Protein AF-A0A2K6BRA1-F1 (afdb_monomer_lite)

Organism: Macaca nemestrina (NCBI:txid9545)

Structure (mmCIF, N/CA/C/O backbone):
data_AF-A0A2K6BRA1-F1
#
_entry.id   AF-A0A2K6BRA1-F1
#
loop_
_atom_site.group_PDB
_atom_site.id
_atom_site.type_symbol
_atom_site.label_atom_id
_atom_site.label_alt_id
_atom_site.label_comp_id
_atom_site.label_asym_id
_atom_site.label_entity_id
_atom_site.label_seq_id
_atom_site.pdbx_PDB_ins_code
_atom_site.Cartn_x
_atom_site.Cartn_y
_atom_site.Cartn_z
_atom_site.occupancy
_atom_site.B_iso_or_equiv
_atom_site.auth_seq_id
_atom_site.auth_comp_id
_atom_site.auth_asym_id
_atom_site.auth_atom_id
_atom_site.pdbx_PDB_model_num
ATOM 1 N N . MET A 1 1 ? 7.475 62.897 47.376 1.00 40.69 1 MET A N 1
ATOM 2 C CA . MET A 1 1 ? 6.422 63.569 46.582 1.00 40.69 1 MET A CA 1
ATOM 3 C C . MET A 1 1 ? 5.149 62.763 46.855 1.00 40.69 1 MET A C 1
ATOM 5 O O . MET A 1 1 ? 5.118 61.631 46.408 1.00 40.69 1 MET A O 1
ATOM 9 N N . ARG A 1 2 ? 4.311 63.059 47.869 1.00 36.53 2 ARG A N 1
ATOM 10 C CA . ARG A 1 2 ? 3.342 64.179 48.034 1.00 36.53 2 ARG A CA 1
ATOM 11 C C . ARG A 1 2 ? 2.397 64.263 46.825 1.00 36.53 2 ARG A C 1
ATOM 13 O O . ARG A 1 2 ? 2.942 64.424 45.742 1.00 36.53 2 ARG A O 1
ATOM 20 N N . SER A 1 3 ? 1.061 64.252 46.879 1.00 34.50 3 SER A N 1
ATOM 21 C CA . SER A 1 3 ? -0.036 63.949 47.838 1.00 34.50 3 SER A CA 1
ATOM 22 C C . SER A 1 3 ? -1.360 64.122 47.047 1.00 34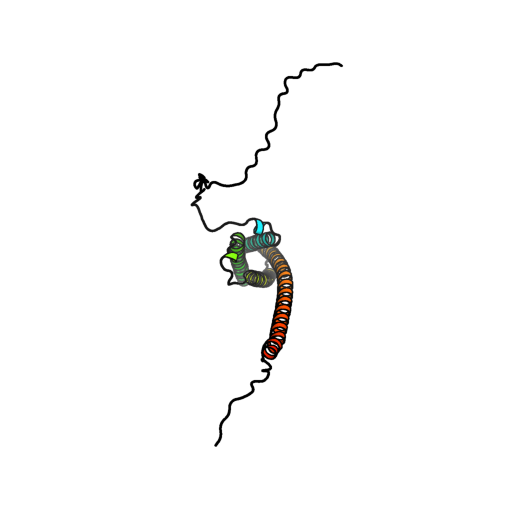.50 3 SER A C 1
ATOM 24 O O . SER A 1 3 ? -1.331 64.826 46.038 1.00 34.50 3 SER A O 1
ATOM 26 N N . GLY A 1 4 ? -2.482 63.582 47.555 1.00 37.53 4 GLY A N 1
ATOM 27 C CA . GLY A 1 4 ? -3.886 63.9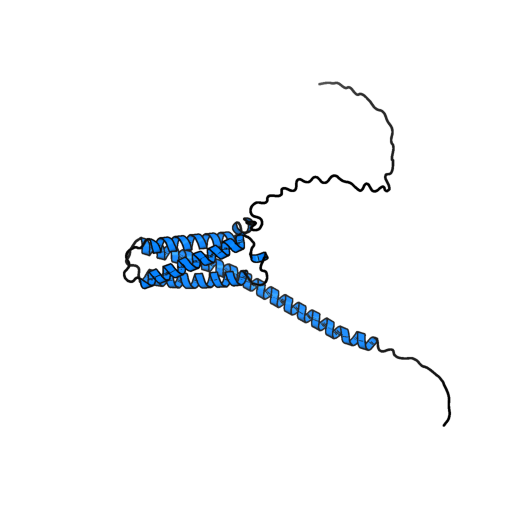34 47.219 1.00 37.53 4 GLY A CA 1
ATOM 28 C C . GLY A 1 4 ? -4.693 62.727 46.703 1.00 37.53 4 GLY A C 1
ATOM 29 O O . GLY A 1 4 ? -4.386 62.268 45.609 1.00 37.53 4 GLY A O 1
ATOM 30 N N . GLU A 1 5 ? -5.571 62.025 47.448 1.00 48.97 5 GLU A N 1
ATOM 31 C CA . GLU A 1 5 ? -6.815 62.429 48.178 1.00 48.97 5 GLU A CA 1
ATOM 32 C C . GLU A 1 5 ? -7.803 63.108 47.207 1.00 48.97 5 GLU A C 1
ATOM 34 O O . GLU A 1 5 ? -7.385 64.027 46.517 1.00 48.97 5 GLU A O 1
ATOM 39 N N . GLU A 1 6 ? -9.025 62.620 46.934 1.00 45.88 6 GLU A N 1
ATOM 40 C CA . GLU A 1 6 ? -10.254 62.433 47.755 1.00 45.88 6 GLU A CA 1
ATOM 41 C C . GLU A 1 6 ? -11.100 61.274 47.127 1.00 45.88 6 GLU A C 1
ATOM 43 O O . GLU A 1 6 ? -11.051 61.096 45.912 1.00 45.88 6 GLU A O 1
ATOM 48 N N . LEU A 1 7 ? -11.748 60.295 47.786 1.00 48.22 7 LEU A N 1
ATOM 49 C CA . LEU A 1 7 ? -12.795 60.233 48.828 1.00 48.22 7 LEU A CA 1
ATOM 50 C C . LEU A 1 7 ? -14.129 60.928 48.492 1.00 48.22 7 LEU A C 1
ATOM 52 O O . LEU A 1 7 ? -14.275 62.107 48.752 1.00 48.22 7 LEU A O 1
ATOM 56 N N . ASP A 1 8 ? -15.095 60.130 48.020 1.00 44.78 8 ASP A N 1
ATOM 57 C CA . ASP A 1 8 ? -16.554 60.220 48.236 1.00 44.78 8 ASP A CA 1
ATOM 58 C C . ASP A 1 8 ? -17.135 58.850 47.816 1.00 44.78 8 ASP A C 1
ATOM 60 O O . ASP A 1 8 ? -16.713 58.289 46.810 1.00 44.78 8 ASP A O 1
ATOM 64 N N . GLY A 1 9 ? -18.057 58.166 48.484 1.00 35.78 9 GLY A N 1
ATOM 65 C CA . GLY A 1 9 ? -18.798 58.387 49.712 1.00 35.78 9 GLY A CA 1
ATOM 66 C C . GLY A 1 9 ? -19.351 57.025 50.163 1.00 35.78 9 GLY A C 1
ATOM 67 O O . GLY A 1 9 ? -19.488 56.089 49.372 1.00 35.78 9 GLY A O 1
ATOM 68 N N . PHE A 1 10 ? -19.589 56.903 51.462 1.00 41.31 10 PHE A N 1
ATOM 69 C CA . PHE A 1 10 ? -19.942 55.682 52.173 1.00 41.31 10 PHE A CA 1
ATOM 70 C C . PHE A 1 10 ? -21.384 55.788 52.662 1.00 41.31 10 PHE A C 1
ATOM 72 O O . PHE A 1 10 ? -21.615 56.585 53.557 1.00 41.31 10 PHE A O 1
ATOM 79 N N . GLU A 1 11 ? -22.299 54.969 52.141 1.00 48.97 11 GLU A N 1
ATOM 80 C CA . GLU A 1 11 ? -23.530 54.475 52.791 1.00 48.97 11 GLU A CA 1
ATOM 81 C C . GLU A 1 11 ? -23.836 53.146 52.069 1.00 48.97 11 GLU A C 1
ATOM 83 O O . GLU A 1 11 ? -23.821 53.094 50.845 1.00 48.97 11 GLU A O 1
ATOM 88 N N . GLY A 1 12 ? -23.965 51.981 52.688 1.00 43.06 12 GLY A N 1
ATOM 89 C CA . GLY A 1 12 ? -24.672 51.678 53.916 1.00 43.06 12 GLY A CA 1
ATOM 90 C C . GLY A 1 12 ? -25.671 50.562 53.583 1.00 43.06 12 GLY A C 1
ATOM 91 O O . GLY A 1 12 ? -26.318 50.587 52.543 1.00 43.06 12 GLY A O 1
ATOM 92 N N . GLU A 1 13 ? -25.778 49.601 54.494 1.00 41.19 13 GLU A N 1
ATOM 93 C CA . GLU A 1 13 ? -26.884 48.650 54.651 1.00 41.19 13 GLU A CA 1
ATOM 94 C C . GLU A 1 13 ? -26.820 47.266 53.972 1.00 41.19 13 GLU A C 1
ATOM 96 O O . GLU A 1 13 ? -26.904 47.063 52.762 1.00 41.19 13 GLU A O 1
ATOM 101 N N . ALA A 1 14 ? -26.717 46.270 54.853 1.00 45.56 14 ALA A N 1
ATOM 102 C CA . ALA A 1 14 ? -26.852 44.853 54.589 1.00 45.56 14 ALA A CA 1
ATOM 103 C C . ALA A 1 14 ? -28.314 44.472 54.313 1.00 45.56 14 ALA A C 1
ATOM 105 O O . ALA A 1 14 ? -29.221 44.913 55.014 1.00 45.56 14 ALA A O 1
ATOM 106 N N . SER A 1 15 ? -28.537 43.532 53.395 1.00 41.94 15 SER A N 1
ATOM 107 C CA . SER A 1 15 ? -29.736 42.695 53.439 1.00 41.94 15 SER A CA 1
ATOM 108 C C . SER A 1 15 ? -29.429 41.304 52.900 1.00 41.94 15 SER A C 1
ATOM 110 O O . SER A 1 15 ? -29.446 41.041 51.698 1.00 41.94 15 SER A O 1
ATOM 112 N N . SER A 1 16 ? -29.127 40.396 53.825 1.00 48.50 16 SER A N 1
ATOM 113 C CA . SER A 1 16 ? -29.256 38.963 53.598 1.00 48.50 16 SER A CA 1
ATOM 114 C C . SER A 1 16 ? -30.717 38.668 53.277 1.00 48.50 16 SER A C 1
ATOM 116 O O . SER A 1 16 ? -31.562 38.710 54.167 1.00 48.50 16 SER A O 1
ATOM 118 N N . THR A 1 17 ? -31.025 38.340 52.026 1.00 48.66 17 THR A N 1
ATOM 119 C CA . THR A 1 17 ? -32.307 37.726 51.674 1.00 48.66 17 THR A CA 1
ATOM 120 C C . THR A 1 17 ? -32.066 36.453 50.878 1.00 48.66 17 THR A C 1
ATOM 122 O O . THR A 1 17 ? -31.557 36.427 49.762 1.00 48.66 17 THR A O 1
ATOM 125 N N . SER A 1 18 ? -32.404 35.364 51.557 1.00 45.72 18 SER A N 1
ATOM 126 C CA . SER A 1 18 ? -32.650 34.028 51.045 1.00 45.72 18 SER A CA 1
ATOM 127 C C . SER A 1 18 ? -33.371 34.026 49.696 1.00 45.72 18 SER A C 1
ATOM 129 O O . SER A 1 18 ? -34.430 34.638 49.571 1.00 45.72 18 SER A O 1
ATOM 131 N N . MET A 1 19 ? -32.902 33.214 48.752 1.00 42.69 19 MET A N 1
ATOM 132 C CA . MET A 1 19 ? -33.768 32.680 47.701 1.00 42.69 19 MET A CA 1
ATOM 133 C C . MET A 1 19 ? -33.768 31.156 47.781 1.00 42.69 19 MET A C 1
ATOM 135 O O . MET A 1 19 ? -32.942 30.471 47.184 1.00 42.69 19 MET A O 1
ATOM 139 N N . ILE A 1 20 ? -34.712 30.642 48.572 1.00 43.34 20 ILE A N 1
ATOM 140 C CA . ILE A 1 20 ? -35.236 29.285 48.441 1.00 43.34 20 ILE A CA 1
ATOM 141 C C . ILE A 1 20 ? -36.559 29.369 47.671 1.00 43.34 20 ILE A C 1
ATOM 143 O O . ILE A 1 20 ? -37.442 30.143 48.024 1.00 43.34 20 ILE A O 1
ATOM 147 N N . SER A 1 21 ? -36.645 28.495 46.666 1.00 44.69 21 SER A N 1
ATOM 148 C CA . SER A 1 21 ? -37.819 27.956 45.971 1.00 44.69 21 SER A CA 1
ATOM 149 C C . SER A 1 21 ? -38.727 28.870 45.141 1.00 44.69 21 SER A C 1
ATOM 151 O O . SER A 1 21 ? -39.585 29.576 45.648 1.00 44.69 21 SER A O 1
ATOM 153 N N . GLY A 1 22 ? -38.691 28.599 43.831 1.00 44.94 22 GLY A N 1
ATOM 154 C CA . GLY A 1 22 ? -39.835 27.951 43.184 1.00 44.94 22 GLY A CA 1
ATOM 155 C C . GLY A 1 22 ? -40.850 28.862 42.500 1.00 44.94 22 GLY A C 1
ATOM 156 O O . GLY A 1 22 ? -41.848 29.231 43.101 1.00 44.94 22 GLY A O 1
ATOM 157 N N . ALA A 1 23 ? -40.677 29.070 41.193 1.00 39.00 23 ALA A N 1
ATOM 158 C CA . ALA A 1 23 ? -41.791 29.131 40.248 1.00 39.00 23 ALA A CA 1
ATOM 159 C C . ALA A 1 23 ? -41.283 28.848 38.825 1.00 39.00 23 ALA A C 1
ATOM 161 O O . ALA A 1 23 ? -40.403 29.522 38.298 1.00 39.00 23 ALA A O 1
ATOM 162 N N . SER A 1 24 ? -41.847 27.809 38.225 1.00 54.47 24 SER A N 1
ATOM 163 C CA . SER A 1 24 ? -41.720 27.402 36.830 1.00 54.47 24 SER A CA 1
ATOM 164 C C . SER A 1 24 ? -42.060 28.538 35.855 1.00 54.47 24 SER A C 1
ATOM 166 O O . SER A 1 24 ? -43.221 28.935 35.764 1.00 54.47 24 SER A O 1
ATOM 168 N N . SER A 1 25 ? -41.083 28.996 35.069 1.00 49.00 25 SER A N 1
ATOM 169 C CA . SER A 1 25 ? -41.342 29.716 33.814 1.00 49.00 25 SER A CA 1
ATOM 170 C C . SER A 1 25 ? -41.106 28.751 32.640 1.00 49.00 25 SER A C 1
ATOM 172 O O . SER A 1 25 ? -39.971 28.302 32.476 1.00 49.00 25 SER A O 1
ATOM 174 N N . PRO A 1 26 ? -42.131 28.373 31.844 1.00 53.41 26 PRO A N 1
ATOM 175 C CA . PRO A 1 26 ? -42.006 27.306 30.842 1.00 53.41 26 PRO A CA 1
ATOM 176 C C . PRO A 1 26 ? -41.379 27.722 29.504 1.00 53.41 26 PRO A C 1
ATOM 178 O O . PRO A 1 26 ? -41.278 26.882 28.614 1.00 53.41 26 PRO A O 1
ATOM 181 N N . TYR A 1 27 ? -40.983 28.983 29.315 1.00 48.72 27 TYR A N 1
ATOM 182 C CA . TYR A 1 27 ? -40.493 29.459 28.019 1.00 48.72 27 TYR A CA 1
ATOM 183 C C . TYR A 1 27 ? -39.149 30.165 28.152 1.00 48.72 27 TYR A C 1
ATOM 185 O O . TYR A 1 27 ? -39.063 31.328 28.539 1.00 48.72 27 TYR A O 1
ATOM 193 N N . GLN A 1 28 ? -38.097 29.445 27.776 1.00 55.62 28 GLN A N 1
ATOM 194 C CA . GLN A 1 28 ? -36.811 30.019 27.409 1.00 55.62 28 GLN A CA 1
ATOM 195 C C . GLN A 1 28 ? -36.795 30.175 25.873 1.00 55.62 28 GLN A C 1
ATOM 197 O O . GLN A 1 28 ? -37.111 29.207 25.178 1.00 55.62 28 GLN A O 1
ATOM 202 N N . PRO A 1 29 ? -36.471 31.351 25.300 1.00 51.12 29 PRO A N 1
ATOM 203 C CA . PRO A 1 29 ? -36.310 31.489 23.857 1.00 51.12 29 PRO A CA 1
ATOM 204 C C . PRO A 1 29 ? -34.998 30.824 23.423 1.00 51.12 29 PRO A C 1
ATOM 206 O O . PRO A 1 29 ? -33.923 31.409 23.543 1.00 51.12 29 PRO A O 1
ATOM 209 N N . THR A 1 30 ? -35.068 29.593 22.917 1.00 57.44 30 THR A N 1
ATOM 210 C CA . THR A 1 30 ? -33.918 28.920 22.297 1.00 57.44 30 THR A CA 1
ATOM 211 C C . THR A 1 30 ? -33.937 29.181 20.795 1.00 57.44 30 THR A C 1
ATOM 213 O O . THR A 1 30 ? -34.330 28.334 20.002 1.00 57.44 30 THR A O 1
ATOM 216 N N . THR A 1 31 ? -33.527 30.378 20.375 1.00 62.62 31 THR A N 1
ATOM 217 C CA . THR A 1 31 ? -33.082 30.586 18.989 1.00 62.62 31 THR A CA 1
ATOM 218 C C . THR A 1 31 ? -31.577 30.385 18.937 1.00 62.62 31 THR A C 1
ATOM 220 O O . THR A 1 31 ? -30.805 31.332 18.799 1.00 62.62 31 THR A O 1
ATOM 223 N N . GLU A 1 32 ? -31.150 29.134 19.078 1.00 58.91 32 GLU A N 1
ATOM 224 C CA . GLU A 1 32 ? -29.869 28.729 18.518 1.00 58.91 32 GLU A CA 1
ATOM 225 C C . GLU A 1 32 ? -30.024 28.725 16.989 1.00 58.91 32 GLU A C 1
ATOM 227 O O . GLU A 1 32 ? -30.983 28.139 16.474 1.00 58.91 32 GLU A O 1
ATOM 232 N N . PRO A 1 33 ? -29.159 29.411 16.221 1.00 48.19 33 PRO A N 1
ATOM 233 C CA . PRO A 1 33 ? -29.186 29.256 14.782 1.00 48.19 33 PRO A CA 1
ATOM 234 C C . PRO A 1 33 ? -28.815 27.805 14.485 1.00 48.19 33 PRO A C 1
ATOM 236 O O . PRO A 1 33 ? -27.649 27.416 14.573 1.00 48.19 33 PRO A O 1
ATOM 239 N N . VAL A 1 34 ? -29.812 26.999 14.116 1.00 54.44 34 VAL A N 1
ATOM 240 C CA . VAL A 1 34 ? -29.576 25.713 13.469 1.00 54.44 34 VAL A CA 1
ATOM 241 C C . VAL A 1 34 ? -28.870 26.056 12.166 1.00 54.44 34 VAL A C 1
ATOM 243 O O . VAL A 1 34 ? -29.498 26.419 11.171 1.00 54.44 34 VAL A O 1
ATOM 246 N N . SER A 1 35 ? -27.537 26.012 12.187 1.00 50.16 35 SER A N 1
ATOM 247 C CA . SER A 1 35 ? -26.715 26.077 10.989 1.00 50.16 35 SER A CA 1
ATOM 248 C C . SER A 1 35 ? -26.972 24.784 10.229 1.00 50.16 35 SER A C 1
ATOM 250 O O . SER A 1 35 ? -26.236 23.802 10.303 1.00 50.16 35 SER A O 1
ATOM 252 N N . GLN A 1 36 ? -28.104 24.764 9.537 1.00 51.53 36 GLN A N 1
ATOM 253 C CA . GLN A 1 36 ? -28.506 23.728 8.622 1.00 51.53 36 GLN A CA 1
ATOM 254 C C . GLN A 1 36 ? -27.633 23.880 7.381 1.00 51.53 36 GLN A C 1
ATOM 256 O O . GLN A 1 36 ? -28.070 24.316 6.318 1.00 51.53 36 GLN A O 1
ATOM 261 N N . ARG A 1 37 ? -26.358 23.503 7.519 1.00 47.47 37 ARG A N 1
ATOM 262 C CA . ARG A 1 37 ? -25.468 23.240 6.393 1.00 47.47 37 ARG A CA 1
ATOM 263 C C . ARG A 1 37 ? -25.939 21.944 5.734 1.00 47.47 37 ARG A C 1
ATOM 265 O O . ARG A 1 37 ? -25.349 20.877 5.867 1.00 47.47 37 ARG A O 1
ATOM 272 N N . ARG A 1 38 ? -27.057 22.039 5.012 1.00 54.47 38 ARG A N 1
ATOM 273 C CA . ARG A 1 38 ? -27.405 21.105 3.943 1.00 54.47 38 ARG A CA 1
ATOM 274 C C . ARG A 1 38 ? -26.404 21.326 2.810 1.00 54.47 38 ARG A C 1
ATOM 276 O O . ARG A 1 38 ? -26.630 22.119 1.908 1.00 54.47 38 ARG A O 1
ATOM 283 N N . GLY A 1 39 ? -25.276 20.635 2.903 1.00 49.69 39 GLY A N 1
ATOM 284 C CA . GLY A 1 39 ? -24.284 20.516 1.841 1.00 49.69 39 GLY A CA 1
ATOM 285 C C . GLY A 1 39 ? -23.328 19.382 2.195 1.00 49.69 39 GLY A C 1
ATOM 286 O O . GLY A 1 39 ? -22.446 19.581 3.019 1.00 49.69 39 GLY A O 1
ATOM 287 N N . LEU A 1 40 ? -23.547 18.191 1.620 1.00 52.59 40 LEU A N 1
ATOM 288 C CA . LEU A 1 40 ? -22.764 16.954 1.824 1.00 52.59 40 LEU A CA 1
ATOM 289 C C . LEU A 1 40 ? -22.786 16.365 3.254 1.00 52.59 40 LEU A C 1
ATOM 291 O O . LEU A 1 40 ? -21.758 16.095 3.873 1.00 52.59 40 LEU A O 1
ATOM 295 N N . ALA A 1 41 ? -23.978 16.095 3.783 1.00 54.34 41 ALA A N 1
ATOM 296 C CA . ALA A 1 41 ? -24.131 15.320 5.013 1.00 54.34 41 ALA A CA 1
ATOM 297 C C . ALA A 1 41 ? -23.698 13.852 4.803 1.00 54.34 41 ALA A C 1
ATOM 299 O O . ALA A 1 41 ? -24.403 13.087 4.150 1.00 54.34 41 ALA A O 1
ATOM 300 N N . GLY A 1 42 ? -22.561 13.447 5.379 1.00 55.19 42 GLY A N 1
ATOM 301 C CA . GLY A 1 42 ? -22.255 12.025 5.598 1.00 55.19 42 GLY A CA 1
ATOM 302 C C . GLY A 1 42 ? -20.778 11.663 5.746 1.00 55.19 42 GLY A C 1
ATOM 303 O O . GLY A 1 42 ? -20.460 10.756 6.512 1.00 55.19 42 GLY A O 1
ATOM 304 N N . LEU A 1 43 ? -19.881 12.379 5.065 1.00 56.09 43 LEU A N 1
ATOM 305 C CA . LEU A 1 43 ? -18.442 12.102 5.040 1.00 56.09 43 LEU A CA 1
ATOM 306 C C . LEU A 1 43 ? -17.697 13.179 5.835 1.00 56.09 43 LEU A C 1
ATOM 308 O O . LEU A 1 43 ? -17.278 14.200 5.294 1.00 56.09 43 LEU A O 1
ATOM 312 N N . ARG A 1 44 ? -17.557 12.981 7.146 1.00 66.69 44 ARG A N 1
ATOM 313 C CA . ARG A 1 44 ? -16.688 13.837 7.959 1.00 66.69 44 ARG A CA 1
ATOM 314 C C . ARG A 1 44 ? -15.261 13.322 7.765 1.00 66.69 44 ARG A C 1
ATOM 316 O O . ARG A 1 44 ? -14.909 12.300 8.344 1.00 66.69 44 ARG A O 1
ATOM 323 N N . CYS A 1 45 ? -14.481 13.977 6.903 1.00 61.97 45 CYS A N 1
ATOM 324 C CA . CYS A 1 45 ? -13.052 13.692 6.794 1.00 61.97 45 CYS A CA 1
ATOM 325 C C . CYS A 1 45 ? -12.414 13.950 8.157 1.00 61.97 45 CYS A C 1
ATOM 327 O O . CYS A 1 45 ? -12.519 15.060 8.680 1.00 61.97 45 CYS A O 1
ATOM 329 N N . ASP A 1 46 ? -11.789 12.929 8.724 1.00 74.69 46 ASP A N 1
ATOM 330 C CA . ASP A 1 46 ? -11.073 13.004 9.983 1.00 74.69 46 ASP A CA 1
ATOM 331 C C . ASP A 1 46 ? -9.568 13.097 9.697 1.00 74.69 46 ASP A C 1
ATOM 333 O O . ASP A 1 46 ? -8.898 12.079 9.469 1.00 74.69 46 ASP A O 1
ATOM 337 N N . PRO A 1 47 ? -9.020 14.325 9.618 1.00 67.88 47 PRO A N 1
ATOM 338 C CA . PRO A 1 47 ? -7.607 14.524 9.335 1.00 67.88 47 PRO A CA 1
ATOM 339 C C . PRO A 1 47 ? -6.709 13.998 10.462 1.00 67.88 47 PRO A C 1
ATOM 341 O O . PRO A 1 47 ? -5.516 13.795 10.224 1.00 67.88 47 PRO A O 1
ATOM 344 N N . ASP A 1 48 ? -7.244 13.730 11.658 1.00 76.62 48 ASP A N 1
ATOM 345 C CA . ASP A 1 48 ? -6.453 13.225 12.779 1.00 76.62 48 ASP A CA 1
ATOM 346 C C . ASP A 1 48 ? -5.936 11.804 12.509 1.00 76.62 48 ASP A C 1
ATOM 348 O O . ASP A 1 48 ? -4.796 11.481 12.861 1.00 76.62 48 ASP A O 1
ATOM 352 N N . TYR A 1 49 ? -6.688 10.983 11.763 1.00 72.50 49 TYR A N 1
ATOM 353 C CA . TYR A 1 49 ? -6.213 9.671 11.305 1.00 72.50 49 TYR A CA 1
ATOM 354 C C . TYR A 1 49 ? -5.012 9.790 10.355 1.00 72.50 49 TYR A C 1
ATOM 356 O O . TYR A 1 49 ? -4.020 9.071 10.505 1.00 72.50 49 TYR A O 1
ATOM 364 N N . LEU A 1 50 ? -5.066 10.732 9.405 1.00 73.94 50 LEU A N 1
ATOM 365 C CA . LEU A 1 50 ? -3.977 10.989 8.452 1.00 73.94 50 LEU A CA 1
ATOM 366 C C . LEU A 1 50 ? -2.723 11.532 9.145 1.00 73.94 50 LEU A C 1
ATOM 368 O O . LEU A 1 50 ? -1.603 11.248 8.717 1.00 73.94 50 LEU A O 1
ATOM 372 N N . ARG A 1 51 ? -2.901 12.281 10.237 1.00 77.06 51 ARG A N 1
ATOM 373 C CA . ARG A 1 51 ? -1.803 12.833 11.037 1.00 77.06 51 ARG A CA 1
ATOM 374 C C . ARG A 1 51 ? -1.107 11.774 11.898 1.00 77.06 51 ARG A C 1
ATOM 376 O O . ARG A 1 51 ? 0.066 11.934 12.247 1.00 77.06 51 ARG A O 1
ATOM 383 N N . GLY A 1 52 ? -1.794 10.670 12.193 1.00 82.50 52 GLY A N 1
ATOM 384 C CA . GLY A 1 52 ? -1.234 9.510 12.879 1.00 82.50 52 GLY A CA 1
ATOM 385 C 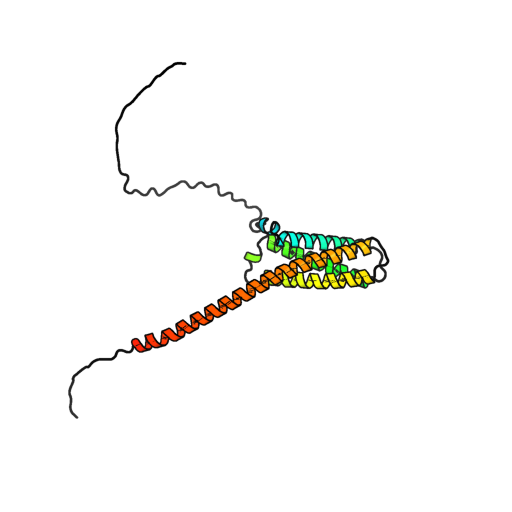C . GLY A 1 52 ? -0.053 8.874 12.134 1.00 82.50 52 GLY A C 1
ATOM 386 O O . GLY A 1 52 ? 0.091 8.980 10.916 1.00 82.50 52 GLY A O 1
ATOM 387 N N . ALA A 1 53 ? 0.817 8.169 12.865 1.00 82.19 53 ALA A N 1
ATOM 388 C CA . ALA A 1 53 ? 1.984 7.503 12.275 1.00 82.19 53 ALA A CA 1
ATOM 389 C C . ALA A 1 53 ? 1.601 6.465 11.201 1.00 82.19 53 ALA A C 1
ATOM 391 O O . ALA A 1 53 ? 2.236 6.420 10.152 1.00 82.19 53 ALA A O 1
ATOM 392 N N . LEU A 1 54 ? 0.537 5.684 11.429 1.00 83.44 54 LEU A N 1
ATOM 393 C CA . LEU A 1 54 ? 0.035 4.716 10.444 1.00 83.44 54 LEU A CA 1
ATOM 394 C C . LEU A 1 54 ? -0.622 5.392 9.233 1.00 83.44 54 LEU A C 1
ATOM 396 O O . LEU A 1 54 ? -0.443 4.925 8.113 1.00 83.44 54 LEU A O 1
ATOM 400 N N . GLY A 1 55 ? -1.332 6.508 9.439 1.00 86.38 55 GLY A N 1
ATOM 401 C CA . GLY A 1 55 ? -1.923 7.292 8.353 1.00 86.38 55 GLY A CA 1
ATOM 402 C C . GLY A 1 55 ? -0.855 7.836 7.406 1.00 86.38 55 GLY A C 1
ATOM 403 O O . GLY A 1 55 ? -0.934 7.618 6.200 1.00 86.38 55 GLY A O 1
ATOM 404 N N . ARG A 1 56 ? 0.210 8.439 7.953 1.00 88.94 56 ARG A N 1
ATOM 405 C CA . ARG A 1 56 ? 1.368 8.889 7.161 1.00 88.94 56 ARG A CA 1
ATOM 406 C C . ARG A 1 56 ? 2.040 7.748 6.400 1.00 88.94 56 ARG A C 1
ATOM 408 O O . ARG A 1 56 ? 2.413 7.933 5.245 1.00 88.94 56 ARG A O 1
ATOM 415 N N . LEU A 1 57 ? 2.168 6.575 7.022 1.00 91.00 57 LEU A N 1
ATOM 416 C CA . LEU A 1 57 ? 2.771 5.405 6.383 1.00 91.00 57 LEU A CA 1
ATOM 417 C C . LEU A 1 57 ? 1.921 4.903 5.207 1.00 91.00 57 LEU A C 1
ATOM 419 O O . LEU A 1 57 ? 2.462 4.622 4.142 1.00 91.00 57 LEU A O 1
ATOM 423 N N . LYS A 1 58 ? 0.593 4.890 5.356 1.00 91.31 58 LYS A N 1
ATOM 424 C CA . LYS A 1 58 ? -0.342 4.590 4.265 1.00 91.31 58 LYS A CA 1
ATOM 425 C C . LYS A 1 58 ? -0.286 5.601 3.128 1.00 91.31 58 LYS A C 1
ATOM 427 O O . LYS A 1 58 ? -0.265 5.209 1.968 1.00 91.31 58 LYS A O 1
ATOM 432 N N . VAL A 1 59 ? -0.235 6.896 3.440 1.00 92.06 59 VAL A N 1
ATOM 433 C CA . VAL A 1 59 ? -0.071 7.938 2.414 1.00 92.06 59 VAL A CA 1
ATOM 434 C C . VAL A 1 59 ? 1.233 7.714 1.645 1.00 92.06 59 VAL A C 1
ATOM 436 O O . VAL A 1 59 ? 1.228 7.727 0.417 1.00 92.06 59 VAL A O 1
ATOM 439 N N . ALA A 1 60 ? 2.335 7.435 2.348 1.00 93.88 60 ALA A N 1
ATOM 440 C CA . ALA A 1 60 ? 3.616 7.139 1.716 1.00 93.88 60 ALA A CA 1
ATOM 441 C C . ALA A 1 60 ? 3.547 5.899 0.806 1.00 93.88 60 ALA A C 1
ATOM 443 O O . ALA A 1 60 ? 4.089 5.929 -0.294 1.00 93.88 60 ALA A O 1
ATOM 444 N N . GLN A 1 61 ? 2.843 4.839 1.214 1.00 94.44 61 GLN A N 1
ATOM 445 C CA . GLN A 1 61 ? 2.625 3.649 0.382 1.00 94.44 61 GLN A CA 1
ATOM 446 C C . GLN A 1 61 ? 1.859 3.956 -0.902 1.00 94.44 61 GLN A C 1
ATOM 448 O O . GLN A 1 61 ? 2.265 3.498 -1.965 1.00 94.44 61 GLN A O 1
ATOM 453 N N . VAL A 1 62 ? 0.775 4.732 -0.810 1.00 95.00 62 VAL A N 1
ATOM 454 C CA . VAL A 1 62 ? -0.030 5.127 -1.974 1.00 95.00 62 VAL A CA 1
ATOM 455 C C . VAL A 1 62 ? 0.812 5.953 -2.945 1.00 95.00 62 VAL A C 1
ATOM 457 O O . VAL A 1 62 ? 0.788 5.695 -4.144 1.00 95.00 62 VAL A O 1
ATOM 460 N N . ILE A 1 63 ? 1.609 6.898 -2.434 1.00 95.44 63 ILE A N 1
ATOM 461 C CA . ILE A 1 63 ? 2.510 7.716 -3.256 1.00 95.44 63 ILE A CA 1
ATOM 462 C C . ILE A 1 63 ? 3.578 6.844 -3.927 1.00 95.44 63 ILE A C 1
ATOM 464 O O . ILE A 1 63 ? 3.794 6.967 -5.128 1.00 95.44 63 ILE A O 1
ATOM 468 N N . LEU A 1 64 ? 4.227 5.943 -3.184 1.00 94.56 64 LEU A N 1
ATOM 469 C CA . LEU A 1 64 ? 5.253 5.054 -3.738 1.00 94.56 64 LEU A CA 1
ATOM 470 C C . LEU A 1 64 ? 4.679 4.091 -4.786 1.00 94.56 64 LEU A C 1
ATOM 472 O O . LEU A 1 64 ? 5.302 3.897 -5.826 1.00 94.56 64 LEU A O 1
ATOM 476 N N . ALA A 1 65 ? 3.490 3.531 -4.547 1.00 93.62 65 ALA A N 1
ATOM 477 C CA . ALA A 1 65 ? 2.802 2.668 -5.506 1.00 93.62 65 ALA A CA 1
ATOM 478 C C . ALA A 1 65 ? 2.409 3.431 -6.781 1.00 93.62 65 ALA A C 1
ATOM 480 O O . ALA A 1 65 ? 2.583 2.907 -7.878 1.00 93.62 65 ALA A O 1
ATOM 481 N N . LEU A 1 66 ? 1.950 4.680 -6.650 1.00 94.69 66 LEU A N 1
ATOM 482 C CA . LEU A 1 66 ? 1.637 5.540 -7.790 1.00 94.69 66 LEU A CA 1
ATOM 483 C C . LEU A 1 66 ? 2.886 5.885 -8.608 1.00 94.69 66 LEU A C 1
ATOM 485 O O . LEU A 1 66 ? 2.846 5.827 -9.831 1.00 94.69 66 LEU A O 1
ATOM 489 N N . ILE A 1 67 ? 4.002 6.219 -7.951 1.00 94.12 67 ILE A N 1
ATOM 490 C CA . ILE A 1 67 ? 5.269 6.484 -8.645 1.00 94.12 67 ILE A CA 1
ATOM 491 C C . ILE A 1 67 ? 5.731 5.228 -9.388 1.00 94.12 67 ILE A C 1
ATOM 493 O O . ILE A 1 67 ? 6.075 5.318 -10.561 1.00 94.12 67 ILE A O 1
ATOM 497 N N . ALA A 1 68 ? 5.685 4.058 -8.743 1.00 91.31 68 ALA A N 1
ATOM 498 C CA . ALA A 1 68 ? 6.024 2.788 -9.379 1.00 91.31 68 ALA A CA 1
ATOM 499 C C . ALA A 1 68 ? 5.140 2.498 -10.609 1.00 91.31 68 ALA A C 1
ATOM 501 O O . ALA A 1 68 ? 5.660 2.080 -11.643 1.00 91.31 68 ALA A O 1
ATOM 502 N N . PHE A 1 69 ? 3.837 2.783 -10.522 1.00 92.19 69 PHE A N 1
ATOM 503 C CA . PHE A 1 69 ? 2.893 2.655 -11.634 1.00 92.19 69 PHE A CA 1
ATOM 504 C C . PHE A 1 69 ? 3.201 3.628 -12.788 1.00 92.19 69 PHE A C 1
ATOM 506 O O . PHE A 1 69 ? 3.253 3.235 -13.947 1.00 92.19 69 PHE A O 1
ATOM 513 N N . ILE A 1 70 ? 3.495 4.896 -12.494 1.00 91.88 70 ILE A N 1
ATOM 514 C CA . ILE A 1 70 ? 3.876 5.864 -13.534 1.00 91.88 70 ILE A CA 1
ATOM 515 C C . ILE A 1 70 ? 5.196 5.447 -14.197 1.00 91.88 70 ILE A C 1
ATOM 517 O O . ILE A 1 70 ? 5.325 5.516 -15.416 1.00 91.88 70 ILE A O 1
ATOM 521 N N . CYS A 1 71 ? 6.178 4.984 -13.416 1.00 88.94 71 CYS A N 1
ATOM 522 C CA . CYS A 1 71 ? 7.456 4.530 -13.957 1.00 88.94 71 CYS A CA 1
ATOM 523 C C . CYS A 1 71 ? 7.288 3.365 -14.942 1.00 88.94 71 CYS A C 1
ATOM 525 O O . CYS A 1 71 ? 7.972 3.364 -15.961 1.00 88.94 71 CYS A O 1
ATOM 527 N N . ILE A 1 72 ? 6.384 2.415 -14.675 1.00 86.81 72 ILE A N 1
ATOM 528 C CA . ILE A 1 72 ? 6.159 1.277 -15.577 1.00 86.81 72 ILE A CA 1
ATOM 529 C C . ILE A 1 72 ? 5.391 1.688 -16.846 1.00 86.81 72 ILE A C 1
ATOM 531 O O . ILE A 1 72 ? 5.804 1.321 -17.940 1.00 86.81 72 ILE A O 1
ATOM 535 N N . GLU A 1 73 ? 4.366 2.538 -16.723 1.00 87.19 73 GLU A N 1
ATOM 536 C CA . GLU A 1 73 ? 3.565 3.062 -17.849 1.00 87.19 73 GLU A CA 1
ATOM 537 C C . GLU A 1 73 ? 4.385 3.891 -18.846 1.00 87.19 73 GLU A C 1
ATOM 539 O O . GLU A 1 73 ? 4.135 3.897 -20.049 1.00 87.19 73 GLU A O 1
ATOM 544 N N . THR A 1 74 ? 5.415 4.594 -18.368 1.00 85.31 74 THR A N 1
ATOM 545 C CA . THR A 1 74 ? 6.275 5.396 -19.255 1.00 85.31 74 THR A CA 1
ATOM 546 C C . THR A 1 74 ? 7.169 4.562 -20.184 1.00 85.31 74 THR A C 1
ATOM 548 O O . THR A 1 74 ? 7.792 5.114 -21.096 1.00 85.31 74 THR A O 1
ATOM 551 N N . ILE A 1 75 ? 7.242 3.241 -19.996 1.00 80.50 75 ILE A N 1
ATOM 552 C CA . ILE A 1 75 ? 8.064 2.336 -20.805 1.00 80.50 75 ILE A CA 1
ATOM 553 C C . ILE A 1 75 ? 7.259 1.879 -22.037 1.00 80.50 75 ILE A C 1
ATOM 555 O O . ILE A 1 75 ? 6.529 0.898 -22.000 1.00 80.50 75 ILE A O 1
ATOM 559 N N . MET A 1 76 ? 7.412 2.585 -23.164 1.00 61.66 76 MET A N 1
ATOM 560 C CA . MET A 1 76 ? 6.670 2.317 -24.418 1.00 61.66 76 MET A CA 1
ATOM 561 C C . MET A 1 76 ? 7.170 1.122 -25.251 1.00 61.66 76 MET A C 1
ATOM 563 O O . MET A 1 76 ? 6.488 0.707 -26.186 1.00 61.66 76 MET A O 1
ATOM 567 N N . ALA A 1 77 ? 8.358 0.584 -24.974 1.00 60.88 77 ALA A N 1
ATOM 568 C CA . ALA A 1 77 ? 8.933 -0.530 -25.725 1.00 60.88 77 ALA A CA 1
ATOM 569 C C . ALA A 1 77 ? 9.522 -1.549 -24.753 1.00 60.88 77 ALA A C 1
ATOM 571 O O . ALA A 1 77 ? 10.377 -1.193 -23.944 1.00 60.88 77 ALA A O 1
ATOM 572 N N . CYS A 1 78 ? 9.081 -2.806 -24.833 1.00 63.91 78 CYS A N 1
ATOM 573 C CA . CYS A 1 78 ? 9.583 -3.859 -23.961 1.00 63.91 78 CYS A CA 1
ATOM 574 C C . CYS A 1 78 ? 9.823 -5.173 -24.713 1.00 63.91 78 CYS A C 1
ATOM 576 O O . CYS A 1 78 ? 9.111 -5.526 -25.652 1.00 63.91 78 CYS A O 1
ATOM 578 N N . SER A 1 79 ? 10.859 -5.895 -24.292 1.00 53.88 79 SER A N 1
ATOM 579 C CA . SER A 1 79 ? 11.177 -7.250 -24.732 1.00 53.88 79 SER A CA 1
ATOM 580 C C . SER A 1 79 ? 11.936 -7.929 -23.589 1.00 53.88 79 SER A C 1
ATOM 582 O O . SER A 1 79 ? 13.105 -7.602 -23.427 1.00 53.88 79 SER A O 1
ATOM 584 N N . PRO A 1 80 ? 11.370 -8.817 -22.746 1.00 62.19 80 PRO A N 1
ATOM 585 C CA . PRO A 1 80 ? 10.030 -9.412 -22.724 1.00 62.19 80 PRO A CA 1
ATOM 586 C C . PRO A 1 80 ? 9.017 -8.663 -21.832 1.00 62.19 80 PRO A C 1
ATOM 588 O O . PRO A 1 80 ? 9.299 -8.314 -20.689 1.00 62.19 80 PRO A O 1
ATOM 591 N N . CYS A 1 81 ? 7.791 -8.496 -22.332 1.00 71.38 81 CYS A N 1
ATOM 592 C CA . CYS A 1 81 ? 6.754 -7.680 -21.688 1.00 71.38 81 CYS A CA 1
ATOM 593 C C . CYS A 1 81 ? 6.092 -8.320 -20.453 1.00 71.38 81 CYS A C 1
ATOM 595 O O . CYS A 1 81 ? 5.407 -7.632 -19.703 1.00 71.38 81 CYS A O 1
ATOM 597 N N . GLU A 1 82 ? 6.267 -9.625 -20.233 1.00 79.19 82 GLU A N 1
ATOM 598 C CA . GLU A 1 82 ? 5.522 -10.373 -19.209 1.00 79.19 82 GLU A CA 1
ATOM 599 C C . GLU A 1 82 ? 5.766 -9.842 -17.788 1.00 79.19 82 GLU A C 1
ATOM 601 O O . GLU A 1 82 ? 4.819 -9.612 -17.035 1.00 79.19 82 GLU A O 1
ATOM 606 N N . GLY A 1 83 ? 7.026 -9.571 -17.432 1.00 81.25 83 GLY A N 1
ATOM 607 C CA . GLY A 1 83 ? 7.356 -9.040 -16.108 1.00 81.25 83 GLY A CA 1
ATOM 608 C C . GLY A 1 83 ? 6.888 -7.601 -15.886 1.00 81.25 83 GLY A C 1
ATOM 609 O O . GLY A 1 83 ? 6.553 -7.246 -14.756 1.00 81.25 83 GLY A O 1
ATOM 610 N N . LEU A 1 84 ? 6.810 -6.791 -16.950 1.00 86.19 84 LEU A N 1
ATOM 611 C CA . LEU A 1 84 ? 6.281 -5.428 -16.867 1.00 86.19 84 LEU A CA 1
ATOM 612 C C . LEU A 1 84 ? 4.773 -5.448 -16.627 1.00 86.19 84 LEU A C 1
ATOM 614 O O . LEU A 1 84 ? 4.322 -4.787 -15.698 1.00 86.19 84 LEU A O 1
ATOM 618 N N . TYR A 1 85 ? 4.015 -6.261 -17.371 1.00 87.81 85 TYR A N 1
ATOM 619 C CA . TYR A 1 85 ? 2.570 -6.406 -17.151 1.00 87.81 85 TYR A CA 1
ATOM 620 C C . TYR A 1 85 ? 2.249 -6.937 -15.754 1.00 87.81 85 TYR A C 1
ATOM 622 O O . TYR A 1 85 ? 1.299 -6.489 -15.111 1.00 87.81 85 TYR A O 1
ATOM 630 N N . PHE A 1 86 ? 3.057 -7.873 -15.247 1.00 90.12 86 PHE A N 1
ATOM 631 C CA . PHE A 1 86 ? 2.906 -8.355 -13.879 1.00 90.12 86 PHE A CA 1
ATOM 632 C C . PHE A 1 86 ? 3.125 -7.228 -12.858 1.00 90.12 86 PHE A C 1
ATOM 634 O O . PHE A 1 86 ? 2.312 -7.051 -11.949 1.00 90.12 86 PHE A O 1
ATOM 641 N N . PHE A 1 87 ? 4.184 -6.428 -13.019 1.00 91.38 87 PHE A N 1
ATOM 642 C CA . PHE A 1 87 ? 4.463 -5.291 -12.139 1.00 91.38 87 PHE A CA 1
ATOM 643 C C . PHE A 1 87 ? 3.405 -4.181 -12.246 1.00 91.38 87 PHE A C 1
ATOM 645 O O . PHE A 1 87 ? 3.011 -3.601 -11.233 1.00 91.38 87 PHE A O 1
ATOM 652 N N . GLU A 1 88 ? 2.899 -3.905 -13.444 1.00 92.12 88 GLU A N 1
ATOM 653 C CA . GLU A 1 88 ? 1.812 -2.959 -13.704 1.00 92.12 88 GLU A CA 1
ATOM 654 C C . GLU A 1 88 ? 0.523 -3.385 -12.999 1.00 92.12 88 GLU A C 1
ATOM 656 O O . GLU A 1 88 ? -0.052 -2.615 -12.230 1.00 92.12 88 GLU A O 1
ATOM 661 N N . PHE A 1 89 ? 0.116 -4.644 -13.160 1.00 92.31 89 PHE A N 1
ATOM 662 C CA . PHE A 1 89 ? -1.061 -5.178 -12.485 1.00 92.31 89 PHE A CA 1
ATOM 663 C C . PHE A 1 89 ? -0.926 -5.102 -10.959 1.00 92.31 89 PHE A C 1
ATOM 665 O O . PHE A 1 89 ? -1.850 -4.668 -10.264 1.00 92.31 89 PHE A O 1
ATOM 672 N N . VAL A 1 90 ? 0.233 -5.493 -10.422 1.00 94.75 90 VAL A N 1
ATOM 673 C CA . VAL A 1 90 ? 0.509 -5.442 -8.980 1.00 94.75 90 VAL A CA 1
ATOM 674 C C . VAL A 1 90 ? 0.491 -4.002 -8.468 1.00 94.75 90 VAL A C 1
ATOM 676 O O . VAL A 1 90 ? -0.160 -3.724 -7.463 1.00 94.75 90 VAL A O 1
ATOM 679 N N . SER A 1 91 ? 1.160 -3.075 -9.154 1.00 93.75 91 SER A N 1
ATOM 680 C CA . SER A 1 91 ? 1.231 -1.672 -8.732 1.00 93.75 91 SER A CA 1
ATOM 681 C C . SER A 1 91 ? -0.118 -0.963 -8.828 1.00 93.75 91 SER A C 1
ATOM 683 O O . SER A 1 91 ? -0.515 -0.298 -7.870 1.00 93.75 91 SER A O 1
ATOM 685 N N . CYS A 1 92 ? -0.864 -1.169 -9.915 1.00 94.19 92 CYS A N 1
ATOM 686 C CA . CYS A 1 92 ? -2.202 -0.620 -10.109 1.00 94.19 92 CYS A CA 1
ATOM 687 C C . CYS A 1 92 ? -3.190 -1.159 -9.064 1.00 94.19 92 CYS A C 1
ATOM 689 O O . CYS A 1 92 ? -3.841 -0.383 -8.360 1.00 94.19 92 CYS A O 1
ATOM 691 N N . SER A 1 93 ? -3.262 -2.484 -8.893 1.00 94.62 93 SER A N 1
ATOM 692 C CA . SER A 1 93 ? -4.163 -3.092 -7.906 1.00 94.62 93 SER A CA 1
ATOM 693 C C . SER A 1 93 ? -3.813 -2.669 -6.479 1.00 94.62 93 SER A C 1
ATOM 695 O O . SER A 1 93 ? -4.702 -2.266 -5.729 1.00 94.62 93 SER A O 1
ATOM 697 N N . ALA A 1 94 ? -2.530 -2.660 -6.110 1.00 92.62 94 ALA A N 1
ATOM 698 C CA . ALA A 1 94 ? -2.106 -2.210 -4.793 1.00 92.62 94 ALA A CA 1
ATOM 699 C C . ALA A 1 94 ? -2.419 -0.725 -4.568 1.00 92.62 94 ALA A C 1
ATOM 701 O O . ALA A 1 94 ? -2.932 -0.387 -3.501 1.00 92.62 94 ALA A O 1
ATOM 702 N N . PHE A 1 95 ? -2.177 0.149 -5.554 1.00 94.06 95 PHE A N 1
ATOM 703 C CA . PHE A 1 95 ? -2.524 1.573 -5.498 1.00 94.06 95 PHE A CA 1
ATOM 704 C C . PHE A 1 95 ? -4.027 1.789 -5.295 1.00 94.06 95 PHE A C 1
ATOM 706 O O . PHE A 1 95 ? -4.424 2.510 -4.379 1.00 94.06 95 PHE A O 1
ATOM 713 N N . VAL A 1 96 ? -4.872 1.129 -6.092 1.00 94.69 96 VAL A N 1
ATOM 714 C CA . VAL A 1 96 ? -6.332 1.259 -5.986 1.00 94.69 96 VAL A CA 1
ATOM 715 C C . VAL A 1 96 ? -6.820 0.745 -4.636 1.00 94.69 96 VAL A C 1
ATOM 717 O O . VAL A 1 96 ? -7.542 1.453 -3.935 1.00 94.69 96 VAL A O 1
ATOM 720 N N . VAL A 1 97 ? -6.410 -0.458 -4.226 1.00 93.38 97 VAL A N 1
ATOM 721 C CA . VAL A 1 97 ? -6.905 -1.058 -2.981 1.00 93.38 97 VAL A CA 1
ATOM 722 C C . VAL A 1 97 ? -6.421 -0.272 -1.760 1.00 93.38 97 VAL A C 1
ATOM 724 O O . VAL A 1 97 ? -7.226 0.039 -0.880 1.00 93.38 97 VAL A O 1
ATOM 727 N N . THR A 1 98 ? -5.142 0.118 -1.694 1.00 91.88 98 THR A N 1
ATOM 728 C CA . THR A 1 98 ? -4.666 0.954 -0.577 1.00 91.88 98 THR A CA 1
ATOM 729 C C . THR A 1 98 ? -5.249 2.355 -0.592 1.00 91.88 98 THR A C 1
ATOM 731 O O . THR A 1 98 ? -5.570 2.862 0.481 1.00 91.88 98 THR A O 1
ATOM 734 N N . GLY A 1 99 ? -5.453 2.960 -1.763 1.00 90.94 99 GLY A N 1
ATOM 735 C CA . GLY A 1 99 ? -6.122 4.250 -1.901 1.00 90.94 99 GLY A CA 1
ATOM 736 C C . GLY A 1 99 ? -7.560 4.207 -1.383 1.00 90.94 99 GLY A C 1
ATOM 737 O O . GLY A 1 99 ? -7.945 5.038 -0.561 1.00 90.94 99 GLY A O 1
ATOM 738 N N . VAL A 1 100 ? -8.336 3.193 -1.777 1.00 91.44 100 VAL A N 1
ATOM 739 C CA . VAL A 1 100 ? -9.711 2.990 -1.293 1.00 91.44 100 VAL A CA 1
ATOM 740 C C . VAL A 1 100 ? -9.735 2.760 0.216 1.00 91.44 100 VAL A C 1
ATOM 742 O O . VAL A 1 100 ? -10.525 3.395 0.916 1.00 91.44 100 VAL A O 1
ATOM 745 N N . LEU A 1 101 ? -8.851 1.907 0.747 1.00 87.88 101 LEU A N 1
ATOM 746 C CA . LEU A 1 101 ? -8.752 1.691 2.190 1.00 87.88 101 LEU A CA 1
ATOM 747 C C . LEU A 1 101 ? -8.384 2.987 2.918 1.00 87.88 101 LEU A C 1
ATOM 749 O O . LEU A 1 101 ? -8.995 3.303 3.934 1.00 87.88 101 LEU A O 1
ATOM 753 N N . LEU A 1 102 ? -7.418 3.754 2.407 1.00 88.00 102 LEU A N 1
ATOM 754 C CA . LEU A 1 102 ? -7.015 5.040 2.974 1.00 88.00 102 LEU A CA 1
ATOM 755 C C . LEU A 1 102 ? -8.202 6.001 3.044 1.00 88.00 102 LEU A C 1
ATOM 757 O O . LEU A 1 102 ? -8.485 6.512 4.123 1.00 88.00 102 LEU A O 1
ATOM 761 N N . ILE A 1 103 ? -8.941 6.168 1.945 1.00 86.94 103 ILE A N 1
ATOM 762 C CA . ILE A 1 103 ? -10.147 7.003 1.895 1.00 86.94 103 ILE A CA 1
ATOM 763 C C . ILE A 1 103 ? -11.184 6.507 2.911 1.00 86.94 103 ILE A C 1
ATOM 765 O O . ILE A 1 103 ? -11.706 7.292 3.697 1.00 86.94 103 ILE A O 1
ATOM 769 N N . MET A 1 104 ? -11.447 5.202 2.962 1.00 85.19 104 MET A N 1
ATOM 770 C CA . MET A 1 104 ? -12.408 4.620 3.898 1.00 85.19 104 MET A CA 1
ATOM 771 C C . MET A 1 104 ? -12.039 4.893 5.366 1.00 85.19 104 MET A C 1
ATOM 773 O O . MET A 1 104 ? -12.913 5.235 6.170 1.00 85.19 104 MET A O 1
ATOM 777 N N . PHE A 1 105 ? -10.758 4.776 5.726 1.00 82.81 105 PHE A N 1
ATOM 778 C CA . PHE A 1 105 ? -10.292 5.105 7.072 1.00 82.81 105 PHE A CA 1
ATOM 779 C C . PHE A 1 105 ? -10.338 6.614 7.346 1.00 82.81 105 PHE A C 1
ATOM 781 O O . PHE A 1 105 ? -10.821 7.003 8.405 1.00 82.81 105 PHE A O 1
ATOM 788 N N . SER A 1 106 ? -9.934 7.460 6.394 1.00 80.00 106 SER A N 1
ATOM 789 C CA . SER A 1 106 ? -10.007 8.926 6.507 1.00 80.00 106 SER A CA 1
ATOM 790 C C . SER A 1 106 ? -11.431 9.452 6.667 1.00 80.00 106 SER A C 1
ATOM 792 O O . SER A 1 106 ? -11.640 10.496 7.275 1.00 80.00 106 SER A O 1
ATOM 794 N N . LEU A 1 107 ? -12.420 8.743 6.130 1.00 79.62 107 LEU A N 1
ATOM 795 C CA . LEU A 1 107 ? -13.834 9.096 6.238 1.00 79.62 107 LEU A CA 1
ATOM 796 C C . LEU A 1 107 ? -14.523 8.479 7.461 1.00 79.62 107 LEU A C 1
ATOM 798 O O . LEU A 1 107 ? -15.741 8.596 7.595 1.00 79.62 107 LEU A O 1
ATOM 802 N N . ASN A 1 108 ? -13.777 7.784 8.328 1.00 74.00 108 ASN A N 1
ATOM 803 C CA . ASN A 1 108 ? -14.318 7.005 9.444 1.00 74.00 108 ASN A CA 1
ATOM 804 C C . ASN A 1 108 ? -15.425 6.015 9.030 1.00 74.00 108 ASN A C 1
ATOM 806 O O . ASN A 1 108 ? -16.271 5.633 9.842 1.00 74.00 108 ASN A O 1
ATOM 810 N N . LEU A 1 109 ? -15.408 5.538 7.778 1.00 67.62 109 LEU A N 1
ATOM 811 C CA . LEU A 1 109 ? -16.408 4.586 7.283 1.00 67.62 109 LEU A CA 1
ATOM 812 C C . LEU A 1 109 ? -16.335 3.248 8.033 1.00 67.62 109 LEU A C 1
ATOM 814 O O . LEU A 1 109 ? -17.344 2.559 8.162 1.00 67.62 109 LEU A O 1
ATOM 818 N N . HIS A 1 110 ? -15.169 2.929 8.603 1.00 67.19 110 HIS A N 1
ATOM 819 C CA . HIS A 1 110 ? -14.971 1.759 9.458 1.00 67.19 110 HIS A CA 1
ATOM 820 C C . HIS A 1 110 ? -15.959 1.708 10.642 1.00 67.19 110 HIS A C 1
ATOM 822 O O . HIS A 1 110 ? -16.378 0.623 11.032 1.00 67.19 110 HIS A O 1
ATOM 828 N N . MET A 1 111 ? -16.389 2.862 11.175 1.00 67.25 111 MET A N 1
ATOM 829 C CA . MET A 1 111 ? -17.369 2.934 12.270 1.00 67.25 111 MET A CA 1
ATOM 830 C C . MET A 1 111 ? -18.803 2.655 11.811 1.00 67.25 111 MET A C 1
ATOM 832 O O . MET A 1 111 ? -19.652 2.275 12.613 1.00 67.25 111 MET A O 1
ATOM 836 N N . ARG A 1 112 ? -19.099 2.851 10.521 1.00 69.88 112 ARG A N 1
ATOM 837 C CA . ARG A 1 112 ? -20.442 2.640 9.960 1.00 69.88 112 ARG A CA 1
ATOM 838 C C . ARG A 1 112 ? -20.747 1.165 9.708 1.00 69.88 112 ARG A C 1
ATOM 840 O O . ARG A 1 112 ? -21.917 0.800 9.692 1.00 69.88 112 ARG A O 1
ATOM 847 N N . ILE A 1 113 ? -19.721 0.330 9.524 1.00 69.75 113 ILE A N 1
ATOM 848 C CA . ILE A 1 113 ? -19.862 -1.102 9.224 1.00 69.75 113 ILE A CA 1
ATOM 849 C C . ILE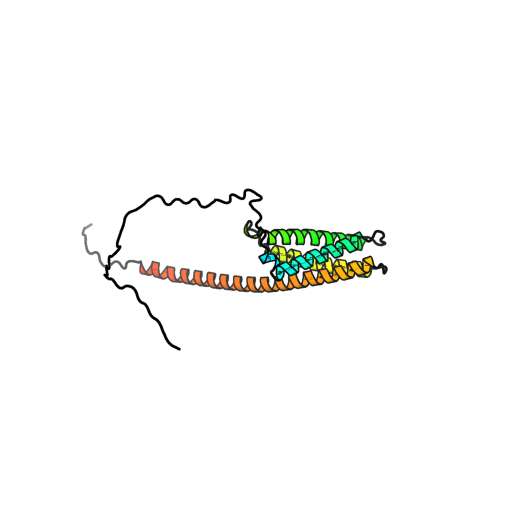 A 1 113 ? -19.034 -1.909 10.241 1.00 69.75 113 ILE A C 1
ATOM 851 O O . ILE A 1 113 ? -17.942 -2.375 9.914 1.00 69.75 113 ILE A O 1
ATOM 855 N N . PRO A 1 114 ? -19.529 -2.092 11.480 1.00 71.06 114 PRO A N 1
ATOM 856 C CA . PRO A 1 114 ? -18.793 -2.780 12.548 1.00 71.06 114 PRO A CA 1
ATOM 857 C C . PRO A 1 114 ? -18.724 -4.306 12.372 1.00 71.06 114 PRO A C 1
ATOM 859 O O . PRO A 1 114 ? -18.040 -4.982 13.131 1.00 71.06 114 PRO A O 1
ATOM 862 N N . GLN A 1 115 ? -19.434 -4.861 11.386 1.00 72.38 115 GLN A N 1
ATOM 863 C CA . GLN A 1 115 ? -19.503 -6.306 11.142 1.00 72.38 115 GLN A CA 1
ATOM 864 C C . GLN A 1 115 ? -18.178 -6.884 10.614 1.00 72.38 115 GLN A C 1
ATOM 866 O O . GLN A 1 115 ? -17.922 -8.076 10.763 1.00 72.38 115 GLN A O 1
ATOM 871 N N . ILE A 1 116 ? -17.335 -6.055 9.986 1.00 79.62 116 ILE A N 1
ATOM 872 C CA . ILE A 1 116 ? -16.090 -6.487 9.341 1.00 79.62 116 ILE A CA 1
ATOM 873 C C . ILE A 1 116 ? -14.893 -5.987 10.150 1.00 79.62 116 ILE A C 1
ATOM 875 O O . ILE A 1 116 ? -14.780 -4.803 10.466 1.00 79.62 116 ILE A O 1
ATOM 879 N N . ASN A 1 117 ? -13.945 -6.885 10.431 1.00 83.62 117 ASN A N 1
ATOM 880 C CA . ASN A 1 117 ? -12.663 -6.539 11.042 1.00 83.62 117 ASN A CA 1
ATOM 881 C C . ASN A 1 117 ? -11.767 -5.802 10.030 1.00 83.62 117 ASN A C 1
ATOM 883 O O . ASN A 1 117 ? -10.868 -6.386 9.417 1.00 83.62 117 ASN A O 1
ATOM 887 N N . TRP A 1 118 ? -11.995 -4.499 9.863 1.00 83.62 118 TRP A N 1
ATOM 888 C CA . TRP A 1 118 ? -11.254 -3.646 8.926 1.00 83.62 118 TRP A CA 1
ATOM 889 C C . TRP A 1 118 ? -9.742 -3.643 9.170 1.00 83.62 118 TRP A C 1
ATOM 891 O O . TRP A 1 118 ? -8.972 -3.600 8.218 1.00 83.62 118 TRP A O 1
ATOM 901 N N . ASN A 1 119 ? -9.304 -3.762 10.428 1.00 82.44 119 ASN A N 1
ATOM 902 C CA . ASN A 1 119 ? -7.882 -3.844 10.774 1.00 82.44 119 ASN A CA 1
ATOM 903 C C . ASN A 1 119 ? -7.221 -5.135 10.256 1.00 82.44 119 ASN A C 1
ATOM 905 O O . ASN A 1 119 ? -6.078 -5.116 9.813 1.00 82.44 119 ASN A O 1
ATOM 909 N N . LEU A 1 120 ? -7.947 -6.259 10.276 1.00 86.00 120 LEU A N 1
ATOM 910 C CA . LEU A 1 120 ? -7.450 -7.523 9.727 1.00 86.00 120 LEU A CA 1
ATOM 911 C C . LEU A 1 120 ? -7.437 -7.475 8.199 1.00 86.00 120 LEU A C 1
ATOM 913 O O . LEU A 1 120 ? -6.469 -7.903 7.582 1.00 86.00 120 LEU A O 1
ATOM 917 N N . THR A 1 121 ? -8.480 -6.903 7.598 1.00 89.00 121 THR A N 1
ATOM 918 C CA . THR A 1 121 ? -8.553 -6.706 6.142 1.00 89.00 121 THR A CA 1
ATOM 919 C C . THR A 1 121 ? -7.384 -5.852 5.647 1.00 89.00 121 THR A C 1
ATOM 921 O O . THR A 1 121 ? -6.720 -6.213 4.679 1.00 89.00 121 THR A O 1
ATOM 924 N N . ASP A 1 122 ? -7.079 -4.761 6.354 1.00 89.31 122 ASP A N 1
ATOM 925 C CA . ASP A 1 122 ? -5.932 -3.905 6.055 1.00 89.31 122 ASP A CA 1
ATOM 926 C C . ASP A 1 122 ? -4.599 -4.647 6.192 1.00 89.31 122 ASP A C 1
ATOM 928 O O . ASP A 1 122 ? -3.733 -4.542 5.323 1.00 89.31 122 ASP A O 1
ATOM 932 N N . LEU A 1 123 ? -4.450 -5.444 7.253 1.00 90.50 123 LEU A N 1
ATOM 933 C CA . LEU A 1 123 ? -3.264 -6.261 7.488 1.00 90.50 123 LEU A CA 1
ATOM 934 C C . LEU A 1 123 ? -3.041 -7.284 6.366 1.00 90.50 123 LEU A C 1
ATOM 936 O O . LEU A 1 123 ? -1.927 -7.416 5.865 1.00 90.50 123 LEU A O 1
ATOM 940 N N . VAL A 1 124 ? -4.093 -7.996 5.955 1.00 92.38 124 VAL A N 1
ATOM 941 C CA . VAL A 1 124 ? -4.019 -8.982 4.868 1.00 92.38 124 VAL A CA 1
ATOM 942 C C . VAL A 1 124 ? -3.689 -8.293 3.550 1.00 92.38 124 VAL A C 1
ATOM 944 O O . VAL A 1 124 ? -2.792 -8.741 2.843 1.00 92.38 124 VAL A O 1
ATOM 947 N N . ASN A 1 125 ? -4.354 -7.178 3.241 1.00 91.94 125 ASN A N 1
ATOM 948 C CA . ASN A 1 125 ? -4.093 -6.434 2.015 1.00 91.94 125 ASN A CA 1
ATOM 949 C C . ASN A 1 125 ? -2.651 -5.907 1.952 1.00 91.94 125 ASN A C 1
ATOM 951 O O . ASN A 1 125 ? -1.979 -6.041 0.931 1.00 91.94 125 ASN A O 1
ATOM 955 N N . THR A 1 126 ? -2.158 -5.325 3.046 1.00 92.00 126 THR A N 1
ATOM 956 C CA . THR A 1 126 ? -0.794 -4.780 3.106 1.00 92.00 126 THR A CA 1
ATOM 957 C C . THR A 1 126 ? 0.264 -5.881 3.088 1.00 92.00 126 THR A C 1
ATOM 959 O O . THR A 1 126 ? 1.270 -5.734 2.392 1.00 92.00 126 THR A O 1
ATOM 962 N N . GLY A 1 127 ? 0.010 -7.020 3.738 1.00 94.19 127 GLY A N 1
ATOM 963 C CA . GLY A 1 127 ? 0.865 -8.203 3.651 1.00 94.19 127 GLY A CA 1
ATOM 964 C C . GLY A 1 127 ? 0.917 -8.797 2.240 1.00 94.19 127 GLY A C 1
ATOM 965 O O . GLY A 1 127 ? 2.006 -9.039 1.719 1.00 94.19 127 GLY A O 1
ATOM 966 N N . LEU A 1 128 ? -0.239 -8.961 1.588 1.00 95.81 128 LEU A N 1
ATOM 967 C CA . LEU A 1 128 ? -0.326 -9.457 0.212 1.00 95.81 128 LEU A CA 1
ATOM 968 C C . LEU A 1 128 ? 0.379 -8.509 -0.764 1.00 95.81 128 LEU A C 1
ATOM 970 O O . LEU A 1 128 ? 1.191 -8.952 -1.571 1.00 95.81 128 LEU A O 1
ATOM 974 N N . SER A 1 129 ? 0.140 -7.202 -0.632 1.00 94.69 129 SER A N 1
ATOM 975 C CA . SER A 1 129 ? 0.807 -6.179 -1.444 1.00 94.69 129 SER A CA 1
ATOM 976 C C . SER A 1 129 ? 2.326 -6.211 -1.252 1.00 94.69 129 SER A C 1
ATOM 978 O O . SER A 1 129 ? 3.056 -6.134 -2.234 1.00 94.69 129 SER A O 1
ATOM 980 N N . THR A 1 130 ? 2.815 -6.393 -0.016 1.00 95.88 130 THR A N 1
ATOM 981 C CA . THR A 1 130 ? 4.258 -6.536 0.269 1.00 95.88 130 THR A CA 1
ATOM 982 C C . THR A 1 130 ? 4.860 -7.699 -0.518 1.00 95.88 130 THR A C 1
ATOM 984 O O . THR A 1 130 ? 5.894 -7.548 -1.164 1.00 95.88 130 THR A O 1
ATOM 987 N N . PHE A 1 131 ? 4.212 -8.864 -0.468 1.00 96.12 131 PHE A N 1
ATOM 988 C CA . PHE A 1 131 ? 4.699 -10.073 -1.127 1.00 96.12 131 PHE A CA 1
ATOM 989 C C . PHE A 1 131 ? 4.684 -9.940 -2.654 1.00 96.12 131 PHE A C 1
ATOM 991 O O . PHE A 1 131 ? 5.671 -10.268 -3.312 1.00 96.12 131 PHE A O 1
ATOM 998 N N . LEU A 1 132 ? 3.595 -9.406 -3.212 1.00 95.38 132 LEU A N 1
ATOM 999 C CA . LEU A 1 132 ? 3.462 -9.200 -4.652 1.00 95.38 132 LEU A CA 1
ATOM 1000 C C . LEU A 1 132 ? 4.471 -8.175 -5.178 1.00 95.38 132 LEU A C 1
ATOM 1002 O O . LEU A 1 132 ? 5.142 -8.457 -6.166 1.00 95.38 132 LEU A O 1
ATOM 1006 N N . PHE A 1 133 ? 4.644 -7.029 -4.506 1.00 94.50 133 PHE A N 1
ATOM 1007 C CA . PHE A 1 133 ? 5.648 -6.036 -4.903 1.00 94.50 133 PHE A CA 1
ATOM 1008 C C . PHE A 1 133 ? 7.072 -6.582 -4.815 1.00 94.50 133 PHE A C 1
ATOM 1010 O O . PHE A 1 133 ? 7.889 -6.269 -5.680 1.00 94.50 133 PHE A O 1
ATOM 1017 N N . PHE A 1 134 ? 7.373 -7.418 -3.818 1.00 96.12 134 PHE A N 1
ATOM 1018 C CA . PHE A 1 134 ? 8.685 -8.046 -3.695 1.00 96.12 134 PHE A CA 1
ATOM 1019 C C . PHE A 1 134 ? 8.985 -8.958 -4.888 1.00 96.12 134 PHE A C 1
ATOM 1021 O O . PHE A 1 134 ? 10.022 -8.807 -5.532 1.00 96.12 134 PHE A O 1
ATOM 1028 N N . ILE A 1 135 ? 8.054 -9.857 -5.228 1.00 95.56 135 ILE A N 1
ATOM 1029 C CA . ILE A 1 135 ? 8.202 -10.753 -6.383 1.00 95.56 135 ILE A CA 1
ATOM 1030 C C . ILE A 1 135 ? 8.283 -9.943 -7.675 1.00 95.56 135 ILE A C 1
ATOM 1032 O O . ILE A 1 135 ? 9.189 -10.163 -8.473 1.00 95.56 135 ILE A O 1
ATOM 1036 N N . ALA A 1 136 ? 7.380 -8.981 -7.865 1.00 93.50 136 ALA A N 1
ATOM 1037 C CA . ALA A 1 136 ? 7.347 -8.160 -9.067 1.00 93.50 136 ALA A CA 1
ATOM 1038 C C . ALA A 1 136 ? 8.648 -7.358 -9.242 1.00 93.50 136 ALA A C 1
ATOM 1040 O O . ALA A 1 136 ? 9.176 -7.284 -10.349 1.00 93.50 136 ALA A O 1
ATOM 1041 N N . SER A 1 137 ? 9.215 -6.826 -8.153 1.00 93.00 137 SER A N 1
ATOM 1042 C CA . SER A 1 137 ? 10.497 -6.109 -8.182 1.00 93.00 137 SER A CA 1
ATOM 1043 C C . SER A 1 137 ? 11.666 -7.031 -8.531 1.00 93.00 137 SER A C 1
ATOM 1045 O O . SER A 1 137 ? 12.552 -6.620 -9.275 1.00 93.00 137 SER A O 1
ATOM 1047 N N . ILE A 1 138 ? 11.673 -8.280 -8.047 1.00 93.44 138 ILE A N 1
ATOM 1048 C CA . ILE A 1 138 ? 12.691 -9.276 -8.423 1.00 93.44 138 ILE A CA 1
ATOM 1049 C C . ILE A 1 138 ? 12.584 -9.614 -9.909 1.00 93.44 138 ILE A C 1
ATOM 1051 O O . ILE A 1 138 ? 13.589 -9.566 -10.613 1.00 93.44 138 ILE A O 1
ATOM 1055 N N . VAL A 1 139 ? 11.378 -9.915 -10.397 1.00 91.81 139 VAL A N 1
ATOM 1056 C CA . VAL A 1 139 ? 11.145 -10.227 -11.814 1.00 91.81 139 VAL A CA 1
ATOM 1057 C C . VAL A 1 139 ? 11.601 -9.057 -12.687 1.00 91.81 139 VAL A C 1
ATOM 1059 O O . VAL A 1 139 ? 12.406 -9.249 -13.597 1.00 91.81 139 VAL A O 1
ATOM 1062 N N . LEU A 1 140 ? 11.191 -7.830 -12.361 1.00 89.19 140 LEU A N 1
ATOM 1063 C CA . LEU A 1 140 ? 11.591 -6.641 -13.110 1.00 89.19 140 LEU A CA 1
ATOM 1064 C C . LEU A 1 140 ? 13.109 -6.392 -13.045 1.00 89.19 140 LEU A C 1
ATOM 1066 O O . LEU A 1 140 ? 13.714 -6.017 -14.045 1.00 89.19 140 LEU A O 1
ATOM 1070 N N . ALA A 1 141 ? 13.754 -6.674 -11.908 1.00 90.06 141 ALA A N 1
ATOM 1071 C CA . ALA A 1 141 ? 15.206 -6.583 -11.775 1.00 90.06 141 ALA A CA 1
ATOM 1072 C C . ALA A 1 141 ? 15.948 -7.599 -12.660 1.00 90.06 141 ALA A C 1
ATOM 1074 O O . ALA A 1 141 ? 17.005 -7.272 -13.196 1.00 90.06 141 ALA A O 1
ATOM 1075 N N . THR A 1 142 ? 15.402 -8.808 -12.841 1.00 89.19 142 THR A N 1
ATOM 1076 C CA . THR A 1 142 ? 16.000 -9.830 -13.722 1.00 89.19 142 THR A CA 1
ATOM 1077 C C . THR A 1 142 ? 15.845 -9.522 -15.209 1.00 89.19 142 THR A C 1
ATOM 1079 O O . THR A 1 142 ? 16.653 -9.986 -16.008 1.00 89.19 142 THR A O 1
ATOM 1082 N N . LEU A 1 143 ? 14.833 -8.733 -15.576 1.00 82.38 143 LEU A N 1
ATOM 1083 C CA . LEU A 1 143 ? 14.511 -8.389 -16.963 1.00 82.38 143 LEU A CA 1
ATOM 1084 C C . LEU A 1 143 ? 15.075 -7.033 -17.409 1.00 82.38 143 LEU A C 1
ATOM 1086 O O . LEU A 1 143 ? 14.872 -6.641 -18.551 1.00 82.38 143 LEU A O 1
ATOM 1090 N N . ASN A 1 144 ? 15.760 -6.314 -16.522 1.00 75.81 144 ASN A N 1
ATOM 1091 C CA . ASN A 1 144 ? 16.236 -4.957 -16.766 1.00 75.81 144 ASN A CA 1
ATOM 1092 C C . ASN A 1 144 ? 17.313 -4.906 -17.870 1.00 75.81 144 ASN A C 1
ATOM 1094 O O . ASN A 1 144 ? 18.421 -5.424 -17.701 1.00 75.81 144 ASN A O 1
ATOM 1098 N N . HIS A 1 145 ? 17.025 -4.192 -18.960 1.00 73.69 145 HIS A N 1
ATOM 1099 C CA . HIS A 1 145 ? 17.917 -3.972 -20.108 1.00 73.69 145 HIS A CA 1
ATOM 1100 C C . HIS A 1 145 ? 18.761 -2.701 -19.984 1.00 73.69 145 HIS A C 1
ATOM 1102 O O . HIS A 1 145 ? 19.322 -2.216 -20.966 1.00 73.69 145 HIS A O 1
ATOM 1108 N N . ARG A 1 146 ? 18.897 -2.170 -18.761 1.00 72.56 146 ARG A N 1
ATOM 1109 C CA . ARG A 1 146 ? 19.612 -0.926 -18.422 1.00 72.56 146 ARG A CA 1
ATOM 1110 C C . ARG A 1 146 ? 18.924 0.338 -18.945 1.00 72.56 146 ARG A C 1
ATOM 1112 O O . ARG A 1 146 ? 19.579 1.374 -19.079 1.00 72.56 146 ARG A O 1
ATOM 1119 N N . ALA A 1 147 ? 17.617 0.292 -19.198 1.00 81.12 147 ALA A N 1
ATOM 1120 C CA . ALA A 1 147 ? 16.846 1.502 -19.449 1.00 81.12 147 ALA A CA 1
ATOM 1121 C C . ALA A 1 147 ? 16.664 2.289 -18.139 1.00 81.12 147 ALA A C 1
ATOM 1123 O O . ALA A 1 147 ? 16.374 1.723 -17.085 1.00 81.12 147 ALA A O 1
ATOM 1124 N N . GLY A 1 148 ? 16.812 3.617 -18.189 1.00 83.81 148 GLY A N 1
ATOM 1125 C CA . GLY A 1 148 ? 16.695 4.462 -16.992 1.00 83.81 148 GLY A CA 1
ATOM 1126 C C . GLY A 1 148 ? 15.334 4.342 -16.292 1.00 83.81 148 GLY A C 1
ATOM 1127 O O . GLY A 1 148 ? 15.276 4.317 -15.064 1.00 83.81 148 GLY A O 1
ATOM 1128 N N . ALA A 1 149 ? 14.254 4.203 -17.069 1.00 83.25 149 ALA A N 1
ATOM 1129 C CA . ALA A 1 149 ? 12.898 4.022 -16.549 1.00 83.25 149 ALA A CA 1
ATOM 1130 C C . ALA A 1 149 ? 12.706 2.659 -15.856 1.00 83.25 149 ALA A C 1
ATOM 1132 O O . ALA A 1 149 ? 12.121 2.607 -14.777 1.00 83.25 149 ALA A O 1
ATOM 1133 N N . GLU A 1 150 ? 13.271 1.579 -16.409 1.00 84.06 150 GLU A N 1
ATOM 1134 C CA . GLU A 1 150 ? 13.243 0.242 -15.794 1.00 84.06 150 GLU A CA 1
ATOM 1135 C C . GLU A 1 150 ? 13.989 0.235 -14.454 1.00 84.06 150 GLU A C 1
ATOM 1137 O O . GLU A 1 150 ? 13.470 -0.250 -13.450 1.00 84.06 150 GLU A O 1
ATOM 1142 N N . ILE A 1 151 ? 15.180 0.847 -14.405 1.00 87.50 151 ILE A N 1
ATOM 1143 C CA . ILE A 1 151 ? 15.958 0.981 -13.164 1.00 87.50 151 ILE A CA 1
ATOM 1144 C C . ILE A 1 151 ? 15.158 1.758 -12.109 1.00 87.50 151 ILE A C 1
ATOM 1146 O O . ILE A 1 151 ? 15.093 1.337 -10.953 1.00 87.50 151 ILE A O 1
ATOM 1150 N N . ALA A 1 152 ? 14.529 2.872 -12.495 1.00 90.81 152 ALA A N 1
ATOM 1151 C CA . ALA A 1 152 ? 13.703 3.661 -11.587 1.00 90.81 152 ALA A CA 1
ATOM 1152 C C . ALA A 1 152 ? 12.511 2.850 -11.054 1.00 90.81 152 ALA A C 1
ATOM 1154 O O . ALA A 1 152 ? 12.289 2.828 -9.843 1.00 90.81 152 ALA A O 1
ATOM 1155 N N . ALA A 1 153 ? 11.795 2.132 -11.925 1.00 89.38 153 ALA A N 1
ATOM 1156 C CA . ALA A 1 153 ? 10.667 1.285 -11.542 1.00 89.38 153 ALA A CA 1
ATOM 1157 C C . ALA A 1 153 ? 11.075 0.209 -10.522 1.00 89.38 153 ALA A C 1
ATOM 1159 O O . ALA A 1 153 ? 10.389 0.028 -9.516 1.00 89.38 153 ALA A O 1
ATOM 1160 N N . VAL A 1 154 ? 12.231 -0.440 -10.712 1.00 91.50 154 VAL A N 1
ATOM 1161 C CA . VAL A 1 154 ? 12.774 -1.423 -9.758 1.00 91.50 154 VAL A CA 1
ATOM 1162 C C . VAL A 1 154 ? 13.078 -0.778 -8.403 1.00 91.50 154 VAL A C 1
ATOM 1164 O O . VAL A 1 154 ? 12.683 -1.309 -7.364 1.00 91.50 154 VAL A O 1
ATOM 1167 N N . ILE A 1 155 ? 13.744 0.382 -8.385 1.00 94.44 155 ILE A N 1
ATOM 1168 C CA . ILE A 1 155 ? 14.085 1.090 -7.139 1.00 94.44 155 ILE A CA 1
ATOM 1169 C C . ILE A 1 155 ? 12.814 1.485 -6.379 1.00 94.44 155 ILE A C 1
ATOM 1171 O O . ILE A 1 155 ? 12.701 1.220 -5.179 1.00 94.44 155 ILE A O 1
ATOM 1175 N N . PHE A 1 156 ? 11.837 2.081 -7.066 1.00 94.38 156 PHE A N 1
ATOM 1176 C CA . PHE A 1 156 ? 10.566 2.457 -6.450 1.00 94.38 156 PHE A CA 1
ATOM 1177 C C . PHE A 1 156 ? 9.736 1.239 -6.031 1.00 94.38 156 PHE A C 1
ATOM 1179 O O . PHE A 1 156 ? 9.093 1.294 -4.985 1.00 94.38 156 PHE A O 1
ATOM 1186 N N . GLY A 1 157 ? 9.810 0.121 -6.756 1.00 93.38 157 GLY A N 1
ATOM 1187 C CA . GLY A 1 157 ? 9.203 -1.154 -6.368 1.00 93.38 157 GLY A CA 1
ATOM 1188 C C . GLY A 1 157 ? 9.773 -1.713 -5.061 1.00 93.38 157 GLY A C 1
ATOM 1189 O O . GLY A 1 157 ? 9.017 -2.091 -4.159 1.00 93.38 157 GLY A O 1
ATOM 1190 N N . PHE A 1 158 ? 11.097 -1.680 -4.882 1.00 96.00 158 PHE A N 1
ATOM 1191 C CA . PHE A 1 158 ? 11.728 -2.067 -3.615 1.00 96.00 158 PHE A CA 1
ATOM 1192 C C . PHE A 1 158 ? 11.407 -1.094 -2.476 1.00 96.00 158 PHE A C 1
ATOM 1194 O O . PHE A 1 158 ? 11.140 -1.533 -1.356 1.00 96.00 158 PHE A O 1
ATOM 1201 N N . LEU A 1 159 ? 11.378 0.216 -2.743 1.00 96.50 159 LEU A N 1
ATOM 1202 C CA . LEU A 1 159 ? 10.965 1.216 -1.753 1.00 96.50 159 LEU A CA 1
ATOM 1203 C C . LEU A 1 159 ? 9.508 1.018 -1.322 1.00 96.50 159 LEU A C 1
ATOM 1205 O O . LEU A 1 159 ? 9.214 1.057 -0.125 1.00 96.50 159 LEU A O 1
ATOM 1209 N N . ALA A 1 160 ? 8.607 0.752 -2.271 1.00 94.94 160 ALA A N 1
ATOM 1210 C CA . ALA A 1 160 ? 7.226 0.389 -1.983 1.00 94.94 160 ALA A CA 1
ATOM 1211 C C . ALA A 1 160 ? 7.192 -0.878 -1.121 1.00 94.94 160 ALA A C 1
ATOM 1213 O O . ALA A 1 160 ? 6.619 -0.854 -0.034 1.00 94.94 160 ALA A O 1
ATOM 1214 N N . THR A 1 161 ? 7.895 -1.940 -1.522 1.00 96.50 161 THR A N 1
ATOM 1215 C CA . THR A 1 161 ? 8.000 -3.186 -0.744 1.00 96.50 161 THR A CA 1
ATOM 1216 C C . THR A 1 161 ? 8.423 -2.918 0.701 1.00 96.50 161 THR A C 1
ATOM 1218 O O . THR A 1 161 ? 7.783 -3.412 1.625 1.00 96.50 161 THR A O 1
ATOM 1221 N N . ALA A 1 162 ? 9.448 -2.092 0.922 1.00 96.38 162 ALA A N 1
ATOM 1222 C CA . ALA A 1 162 ? 9.906 -1.736 2.261 1.00 96.38 162 ALA A CA 1
ATOM 1223 C C . ALA A 1 162 ? 8.833 -0.973 3.060 1.00 96.38 162 ALA A C 1
ATOM 1225 O O . ALA A 1 162 ? 8.571 -1.308 4.216 1.00 96.38 162 ALA A O 1
ATOM 1226 N N . ALA A 1 163 ? 8.163 0.011 2.454 1.00 95.38 163 ALA A N 1
ATOM 1227 C CA . ALA A 1 163 ? 7.089 0.762 3.106 1.00 95.38 163 ALA A CA 1
ATOM 1228 C C . ALA A 1 163 ? 5.885 -0.129 3.471 1.00 95.38 163 ALA A C 1
ATOM 1230 O O . ALA A 1 163 ? 5.310 -0.005 4.559 1.00 95.38 163 ALA A O 1
ATOM 1231 N N . TYR A 1 164 ? 5.513 -1.056 2.587 1.00 94.38 164 TYR A N 1
ATOM 1232 C CA . TYR A 1 164 ? 4.481 -2.064 2.833 1.00 94.38 164 TYR A CA 1
ATOM 1233 C C . TYR A 1 164 ? 4.902 -3.065 3.919 1.00 94.38 164 TYR A C 1
ATOM 1235 O O . TYR A 1 164 ? 4.117 -3.338 4.832 1.00 94.38 164 TYR A O 1
ATOM 1243 N N . ALA A 1 165 ? 6.158 -3.516 3.915 1.00 95.50 165 ALA A N 1
ATOM 1244 C CA . ALA A 1 165 ? 6.706 -4.421 4.921 1.00 95.50 165 ALA A CA 1
ATOM 1245 C C . ALA A 1 165 ? 6.733 -3.790 6.319 1.00 95.50 165 ALA A C 1
ATOM 1247 O O . ALA A 1 165 ? 6.293 -4.418 7.280 1.00 95.50 165 ALA A O 1
ATOM 1248 N N . VAL A 1 166 ? 7.189 -2.537 6.445 1.00 95.06 166 VAL A N 1
ATOM 1249 C CA . VAL A 1 166 ? 7.207 -1.814 7.729 1.00 95.06 166 VAL A CA 1
ATOM 1250 C C . VAL A 1 166 ? 5.792 -1.663 8.278 1.00 95.06 166 VAL A C 1
ATOM 1252 O O . VAL A 1 166 ? 5.558 -1.929 9.457 1.00 95.06 166 VAL A O 1
ATOM 1255 N N . ASN A 1 167 ? 4.824 -1.294 7.437 1.00 92.62 167 ASN A N 1
ATOM 1256 C CA . ASN A 1 167 ? 3.437 -1.180 7.881 1.00 92.62 167 ASN A CA 1
ATOM 1257 C C . ASN A 1 167 ? 2.862 -2.526 8.315 1.00 92.62 167 ASN A C 1
ATOM 1259 O O . ASN A 1 167 ? 2.255 -2.611 9.379 1.00 92.62 167 ASN A O 1
ATOM 1263 N N . THR A 1 168 ? 3.101 -3.576 7.527 1.00 92.56 168 THR A N 1
ATOM 1264 C CA . THR A 1 168 ? 2.672 -4.937 7.856 1.00 92.56 168 THR A CA 1
ATOM 1265 C C . THR A 1 168 ? 3.284 -5.372 9.183 1.00 92.56 168 THR A C 1
ATOM 1267 O O . THR A 1 168 ? 2.576 -5.858 10.055 1.00 92.56 168 THR A O 1
ATOM 1270 N N . PHE A 1 169 ? 4.574 -5.123 9.405 1.00 93.44 169 PHE A N 1
ATOM 1271 C CA . PHE A 1 169 ? 5.255 -5.457 10.652 1.00 93.44 169 PHE A CA 1
ATOM 1272 C C . PHE A 1 169 ? 4.644 -4.739 11.863 1.00 93.44 169 PHE A C 1
ATOM 1274 O O . PHE A 1 169 ? 4.321 -5.384 12.863 1.00 93.44 169 PHE A O 1
ATOM 1281 N N . LEU A 1 170 ? 4.416 -3.426 11.766 1.00 91.88 170 LEU A N 1
ATOM 1282 C CA . LEU A 1 170 ? 3.763 -2.653 12.827 1.00 91.88 170 LEU A CA 1
ATOM 1283 C C . LEU A 1 170 ? 2.326 -3.130 13.080 1.00 91.88 170 LEU A C 1
ATOM 1285 O O . LEU A 1 170 ? 1.895 -3.230 14.231 1.00 91.88 170 LEU A O 1
ATOM 1289 N N . ALA A 1 171 ? 1.586 -3.454 12.021 1.00 88.88 171 ALA A N 1
ATOM 1290 C CA . ALA A 1 171 ? 0.228 -3.967 12.117 1.00 88.88 171 ALA A CA 1
ATOM 1291 C C . ALA A 1 171 ? 0.190 -5.373 12.747 1.00 88.88 171 ALA A C 1
ATOM 1293 O O . ALA A 1 171 ? -0.634 -5.617 13.629 1.00 88.88 171 ALA A O 1
ATOM 1294 N N . VAL A 1 172 ? 1.128 -6.265 12.402 1.00 90.00 172 VAL A N 1
ATOM 1295 C CA . VAL A 1 172 ? 1.285 -7.587 13.033 1.00 90.00 172 VAL A CA 1
ATOM 1296 C C . VAL A 1 172 ? 1.623 -7.445 14.513 1.00 90.00 172 VAL A C 1
ATOM 1298 O O . VAL A 1 172 ? 1.052 -8.167 15.327 1.00 90.00 172 VAL A O 1
ATOM 1301 N N . GLN A 1 173 ? 2.521 -6.531 14.894 1.00 90.94 173 GLN A N 1
ATOM 1302 C CA . GLN A 1 173 ? 2.832 -6.302 16.308 1.00 90.94 173 GLN A CA 1
ATOM 1303 C C . GLN A 1 173 ? 1.585 -5.894 17.093 1.00 90.94 173 GLN A C 1
ATOM 1305 O O . GLN A 1 173 ? 1.295 -6.487 18.132 1.00 90.94 173 GLN A O 1
ATOM 1310 N N . LYS A 1 174 ? 0.811 -4.934 16.568 1.00 88.31 174 LYS A N 1
ATOM 1311 C CA . LYS A 1 174 ? -0.453 -4.510 17.184 1.00 88.31 174 LYS A CA 1
ATOM 1312 C C . LYS A 1 174 ? -1.441 -5.665 17.283 1.00 88.31 174 LYS A C 1
ATOM 1314 O O . LYS A 1 174 ? -1.978 -5.906 18.357 1.00 88.31 174 LYS A O 1
ATOM 1319 N N . TRP A 1 175 ? -1.625 -6.414 16.198 1.00 87.38 175 TRP A N 1
ATOM 1320 C CA . TRP A 1 175 ? -2.521 -7.567 16.168 1.00 87.38 175 TRP A CA 1
ATOM 1321 C C . TRP A 1 175 ? -2.120 -8.641 17.185 1.00 87.38 175 TRP A C 1
ATOM 1323 O O . TRP A 1 175 ? -2.971 -9.119 17.928 1.00 87.38 175 TRP A O 1
ATOM 1333 N N . ARG A 1 176 ? -0.827 -8.967 17.302 1.00 89.50 176 ARG A N 1
ATOM 1334 C CA . ARG A 1 176 ? -0.321 -9.928 18.298 1.00 89.50 176 ARG A CA 1
ATOM 1335 C C . ARG A 1 176 ? -0.635 -9.496 19.730 1.00 89.50 176 ARG A C 1
ATOM 1337 O O . ARG A 1 176 ? -1.034 -10.331 20.540 1.00 89.50 176 ARG A O 1
ATOM 1344 N N . VAL A 1 177 ? -0.479 -8.207 20.041 1.00 89.50 177 VAL A N 1
ATOM 1345 C CA . VAL A 1 177 ? -0.839 -7.657 21.358 1.00 89.50 177 VAL A CA 1
ATOM 1346 C C . VAL A 1 177 ? -2.349 -7.764 21.589 1.00 89.50 177 VAL A C 1
ATOM 1348 O O . VAL A 1 177 ? -2.764 -8.259 22.636 1.00 89.50 177 VAL A O 1
ATOM 1351 N N . SER A 1 178 ? -3.168 -7.389 20.601 1.00 86.69 178 SER A N 1
ATOM 1352 C CA . SER A 1 178 ? -4.630 -7.487 20.681 1.00 86.69 178 SER A CA 1
ATOM 1353 C C . SER A 1 178 ? -5.116 -8.924 20.889 1.00 86.69 178 SER A C 1
ATOM 1355 O O . SER A 1 178 ? -5.942 -9.163 21.766 1.00 86.69 178 SER A O 1
ATOM 1357 N N . VAL A 1 179 ? -4.567 -9.892 20.149 1.00 86.56 179 VAL A N 1
ATOM 1358 C CA . VAL A 1 179 ? -4.912 -11.318 20.282 1.00 86.56 179 VAL A CA 1
ATOM 1359 C C . VAL A 1 179 ? -4.586 -11.832 21.684 1.00 86.56 179 VAL A C 1
ATOM 1361 O O . VAL A 1 179 ? -5.419 -12.489 22.304 1.00 86.56 179 VAL A O 1
ATOM 1364 N N . ARG A 1 180 ? -3.410 -11.488 22.225 1.00 87.00 180 ARG A N 1
ATOM 1365 C CA . ARG A 1 180 ? -3.003 -11.898 23.579 1.00 87.00 180 ARG A CA 1
ATOM 1366 C C . ARG A 1 180 ? -3.901 -11.305 24.667 1.00 87.00 180 ARG A C 1
ATOM 1368 O O . ARG A 1 180 ? -4.175 -11.944 25.686 1.00 87.00 180 ARG A O 1
ATOM 1375 N N . GLN A 1 181 ? -4.352 -10.071 24.471 1.00 87.56 181 GLN A N 1
ATOM 1376 C CA . GLN A 1 181 ? -5.261 -9.417 25.404 1.00 87.56 181 GLN A CA 1
ATOM 1377 C C . GLN A 1 181 ? -6.657 -10.045 25.336 1.00 87.56 181 GLN A C 1
ATOM 1379 O O . GLN A 1 181 ? -7.264 -10.295 26.375 1.00 87.56 181 GLN A O 1
ATOM 1384 N N . GLN A 1 182 ? -7.140 -10.377 24.139 1.00 85.75 182 GLN A N 1
ATOM 1385 C CA . GLN A 1 182 ? -8.424 -11.048 23.958 1.00 85.75 182 GLN A CA 1
ATOM 1386 C C . GLN A 1 182 ? -8.437 -12.443 24.596 1.00 85.75 182 GLN A C 1
ATOM 1388 O O . GLN A 1 182 ? -9.308 -12.713 25.417 1.00 85.75 182 GLN A O 1
ATOM 1393 N N . SER A 1 183 ? -7.404 -13.263 24.368 1.00 86.19 183 SER A N 1
ATOM 1394 C CA . SER A 1 183 ? -7.295 -14.587 25.000 1.00 86.19 183 SER A CA 1
ATOM 1395 C C . SER A 1 183 ? -7.283 -14.522 26.532 1.00 86.19 183 SER A C 1
ATOM 1397 O O . SER A 1 183 ? -7.840 -15.389 27.200 1.00 86.19 183 SER A O 1
ATOM 1399 N N . THR A 1 184 ? -6.664 -13.483 27.105 1.00 89.31 184 THR A N 1
ATOM 1400 C CA . THR A 1 184 ? -6.635 -13.277 28.563 1.00 89.31 184 THR A CA 1
ATOM 1401 C C . THR A 1 184 ? -8.019 -12.908 29.100 1.00 89.31 184 THR A C 1
ATOM 1403 O O . THR A 1 184 ? -8.450 -13.456 30.112 1.00 89.31 184 THR A O 1
ATOM 1406 N N . ASN A 1 185 ? -8.736 -12.013 28.415 1.00 89.38 185 ASN A N 1
ATOM 1407 C CA . ASN A 1 185 ? -10.099 -11.634 28.793 1.00 89.38 185 ASN A CA 1
ATOM 1408 C C . ASN A 1 185 ? -11.070 -12.814 28.688 1.00 89.38 185 ASN A C 1
ATOM 1410 O O . ASN A 1 185 ? -11.900 -12.991 29.575 1.00 89.38 185 ASN A O 1
ATOM 1414 N N . ASP A 1 186 ? -10.946 -13.637 27.646 1.00 89.12 186 ASP A N 1
ATOM 1415 C CA . ASP A 1 186 ? -11.786 -14.822 27.464 1.00 89.12 186 ASP A CA 1
ATOM 1416 C C . ASP A 1 186 ? -11.512 -15.873 28.551 1.00 89.12 186 ASP A C 1
ATOM 1418 O O . ASP A 1 186 ? -12.452 -16.435 29.110 1.00 89.12 186 ASP A O 1
ATOM 1422 N N . TYR A 1 187 ? -10.246 -16.059 28.947 1.00 88.44 187 TYR A N 1
ATOM 1423 C CA . TYR A 1 187 ? -9.888 -16.897 30.096 1.00 88.44 187 TYR A CA 1
ATOM 1424 C C . TYR A 1 187 ? -10.474 -16.371 31.420 1.00 88.44 187 TYR A C 1
ATOM 1426 O O . TYR A 1 187 ? -11.043 -17.142 32.195 1.00 88.44 187 TYR A O 1
ATOM 1434 N N . ILE A 1 188 ? -10.373 -15.062 31.691 1.00 89.88 188 ILE A N 1
ATOM 1435 C CA . ILE A 1 188 ? -10.952 -14.443 32.898 1.00 89.88 188 ILE A CA 1
ATOM 1436 C C . ILE A 1 188 ? -12.481 -14.571 32.892 1.00 89.88 188 ILE A C 1
ATOM 1438 O O . ILE A 1 188 ? -13.069 -14.880 33.932 1.00 89.88 188 ILE A O 1
ATOM 1442 N N . ARG A 1 189 ? -13.123 -14.383 31.733 1.00 90.06 189 ARG A N 1
ATOM 1443 C CA . ARG A 1 189 ? -14.571 -14.548 31.572 1.00 90.06 189 ARG A CA 1
ATOM 1444 C C . ARG A 1 189 ? -14.991 -15.986 31.873 1.00 90.06 189 ARG A C 1
ATOM 1446 O O . ARG A 1 189 ? -15.808 -16.178 32.766 1.00 90.06 189 ARG A O 1
ATOM 1453 N N . ALA A 1 190 ? -14.355 -16.976 31.245 1.00 89.94 190 ALA A N 1
ATOM 1454 C CA . ALA A 1 190 ? -14.645 -18.393 31.478 1.00 89.94 190 ALA A CA 1
ATOM 1455 C C . ALA A 1 190 ? -14.424 -18.809 32.946 1.00 89.94 190 ALA A C 1
ATOM 1457 O O . ALA A 1 190 ? -15.180 -19.605 33.502 1.00 89.94 190 ALA A O 1
ATOM 1458 N N . ARG A 1 191 ? -13.412 -18.237 33.615 1.00 86.69 191 ARG A N 1
ATOM 1459 C CA . ARG A 1 191 ? -13.171 -18.454 35.052 1.00 86.69 191 ARG A CA 1
ATOM 1460 C C . ARG A 1 191 ? -14.247 -17.826 35.941 1.00 86.69 191 ARG A C 1
ATOM 1462 O O . ARG A 1 191 ? -14.549 -18.360 37.005 1.00 86.69 191 ARG A O 1
ATOM 1469 N N . THR A 1 192 ? -14.773 -16.668 35.560 1.00 86.62 192 THR A N 1
ATOM 1470 C CA . THR A 1 192 ? -15.849 -16.011 36.317 1.00 86.62 192 THR A CA 1
ATOM 1471 C C . THR A 1 192 ? -17.150 -16.795 36.174 1.00 86.62 192 THR A C 1
ATOM 1473 O O . THR A 1 192 ? -17.816 -17.047 37.173 1.00 86.62 192 THR A O 1
ATOM 1476 N N . GLU A 1 193 ? -17.448 -17.272 34.963 1.00 83.12 193 GLU A N 1
ATOM 1477 C CA . GLU A 1 193 ? -18.612 -18.121 34.692 1.00 83.12 193 GLU A CA 1
ATOM 1478 C C . GLU A 1 193 ? -18.563 -19.442 35.475 1.00 83.12 193 GLU A C 1
ATOM 1480 O O . GLU A 1 193 ? -19.575 -19.850 36.041 1.00 83.12 193 GLU A O 1
ATOM 1485 N N . SER A 1 194 ? -17.396 -20.087 35.598 1.00 75.75 194 SER A N 1
ATOM 1486 C CA . SER A 1 194 ? -17.289 -21.328 36.377 1.00 75.75 194 SER A CA 1
ATOM 1487 C C . SER A 1 194 ? -17.488 -21.129 37.885 1.00 75.75 194 SER A C 1
ATOM 1489 O O . SER A 1 194 ? -18.099 -21.980 38.528 1.00 75.75 194 SER A O 1
ATOM 1491 N N . ARG A 1 195 ? -17.037 -20.002 38.458 1.00 72.88 195 ARG A N 1
ATOM 1492 C CA . ARG A 1 195 ? -17.293 -19.676 39.878 1.00 72.88 195 ARG A CA 1
ATOM 1493 C C . ARG A 1 195 ? -18.769 -19.399 40.160 1.00 72.88 195 ARG A C 1
ATOM 1495 O O . ARG A 1 195 ? -19.247 -19.758 41.234 1.00 72.88 195 ARG A O 1
ATOM 1502 N N . ASP A 1 196 ? -19.484 -18.778 39.223 1.00 68.69 196 ASP A N 1
ATOM 1503 C CA . ASP A 1 196 ? -20.924 -18.522 39.361 1.00 68.69 196 ASP A CA 1
ATOM 1504 C C . ASP A 1 196 ? -21.722 -19.840 39.351 1.00 68.69 196 ASP A C 1
ATOM 1506 O O . ASP A 1 196 ? -22.597 -20.059 40.192 1.00 68.69 196 ASP A O 1
ATOM 1510 N N . VAL A 1 197 ? -21.334 -20.777 38.474 1.00 66.50 197 VAL A N 1
ATOM 1511 C CA . VAL A 1 197 ? -21.927 -22.122 38.410 1.00 66.50 197 VAL A CA 1
ATOM 1512 C C . VAL A 1 197 ? -21.711 -22.909 39.702 1.00 66.50 197 VAL A C 1
ATOM 1514 O O . VAL A 1 197 ? -22.649 -23.567 40.136 1.00 66.50 197 VAL A O 1
ATOM 1517 N N . ASP A 1 198 ? -20.536 -22.827 40.334 1.00 61.00 198 ASP A N 1
ATOM 1518 C CA . ASP A 1 198 ? -20.235 -23.544 41.587 1.00 61.00 198 ASP A CA 1
ATOM 1519 C C . ASP A 1 198 ? -20.903 -22.909 42.827 1.00 61.00 198 ASP A C 1
ATOM 1521 O O . ASP A 1 198 ? -21.252 -23.596 43.781 1.00 61.00 198 ASP A O 1
ATOM 1525 N N . SER A 1 199 ? -21.193 -21.603 42.787 1.00 58.91 199 SER A N 1
ATOM 1526 C CA . SER A 1 199 ? -21.917 -20.901 43.866 1.00 58.91 199 SER A CA 1
ATOM 1527 C C . SER A 1 199 ? -23.435 -21.163 43.838 1.00 58.91 199 SER A C 1
ATOM 1529 O O . SER A 1 199 ? -24.127 -21.071 44.853 1.00 58.91 199 SER A O 1
ATOM 1531 N N . ARG A 1 200 ? -23.988 -21.498 42.667 1.00 57.59 200 ARG A N 1
ATOM 1532 C CA . ARG A 1 200 ? -25.421 -21.758 42.455 1.00 57.59 200 ARG A CA 1
ATOM 1533 C C . ARG A 1 200 ? -25.981 -23.044 43.117 1.00 57.59 200 ARG A C 1
ATOM 1535 O O . ARG A 1 200 ? -27.133 -22.988 43.557 1.00 57.59 200 ARG A O 1
ATOM 1542 N N . PRO A 1 201 ? -25.274 -24.193 43.206 1.00 55.38 201 PRO A N 1
ATOM 1543 C CA . PRO A 1 201 ? -25.796 -25.406 43.841 1.00 55.38 201 PRO A CA 1
ATOM 1544 C C . PRO A 1 201 ? -25.946 -25.302 45.364 1.00 55.38 201 PRO A C 1
ATOM 1546 O O . PRO A 1 201 ? -26.854 -25.939 45.900 1.00 55.38 201 PRO A O 1
ATOM 1549 N N . GLU A 1 202 ? -25.142 -24.493 46.067 1.00 54.97 202 GLU A N 1
ATOM 1550 C CA . GLU A 1 202 ? -25.317 -24.302 47.518 1.00 54.97 202 GLU A CA 1
ATOM 1551 C C . GLU A 1 202 ? -26.582 -23.505 47.849 1.00 54.97 202 GLU A C 1
ATOM 1553 O O . GLU A 1 202 ? -27.353 -23.924 48.706 1.00 54.97 202 GLU A O 1
ATOM 1558 N N . ILE A 1 203 ? -26.891 -22.438 47.106 1.00 54.91 203 ILE A N 1
ATOM 1559 C CA . ILE A 1 203 ? -28.074 -21.599 47.380 1.00 54.91 203 ILE A CA 1
ATOM 1560 C C . ILE A 1 203 ? -29.388 -22.363 47.119 1.00 54.91 203 ILE A C 1
ATOM 1562 O O . ILE A 1 203 ? -30.394 -22.142 47.796 1.00 54.91 203 ILE A O 1
ATOM 1566 N N . GLN A 1 204 ? -29.399 -23.294 46.156 1.00 50.12 204 GLN A N 1
ATOM 1567 C CA . GLN A 1 204 ? -30.540 -24.196 45.936 1.00 50.12 204 GLN A CA 1
ATOM 1568 C C . GLN A 1 204 ? -30.666 -25.260 47.038 1.00 50.12 204 GLN A C 1
ATOM 1570 O O . GLN A 1 204 ? -31.779 -25.657 47.374 1.00 50.12 204 GLN A O 1
ATOM 1575 N N . ARG A 1 205 ? -29.546 -25.702 47.626 1.00 51.03 205 ARG A N 1
ATOM 1576 C CA . ARG A 1 205 ? -29.534 -26.676 48.724 1.00 51.03 205 ARG A CA 1
ATOM 1577 C C . ARG A 1 205 ? -29.903 -26.034 50.070 1.00 51.03 205 ARG A C 1
ATOM 1579 O O . ARG A 1 205 ? -30.596 -26.667 50.858 1.00 51.03 205 ARG A O 1
ATOM 1586 N N . GLU A 1 206 ? -29.524 -24.780 50.310 1.00 47.34 206 GLU A N 1
ATOM 1587 C CA . GLU A 1 206 ? -29.842 -24.027 51.536 1.00 47.34 206 GLU A CA 1
ATOM 1588 C C . GLU A 1 206 ? -31.306 -23.546 51.580 1.00 47.34 206 GLU A C 1
ATOM 1590 O O . GLU A 1 206 ? -31.880 -23.373 52.652 1.00 47.34 206 GLU A O 1
ATOM 1595 N N . LYS A 1 207 ? -31.967 -23.417 50.420 1.00 43.47 207 LYS A N 1
ATOM 1596 C CA . LYS A 1 207 ? -33.417 -23.161 50.332 1.00 43.47 207 LYS A CA 1
ATOM 1597 C C . LYS A 1 207 ? -34.302 -24.403 50.472 1.00 43.47 207 LYS A C 1
ATOM 1599 O O . LYS A 1 207 ? -35.519 -24.266 50.367 1.00 43.47 207 LYS A O 1
ATOM 1604 N N . SER A 1 208 ? -33.744 -25.587 50.737 1.00 43.09 208 SER A N 1
ATOM 1605 C CA . SER A 1 208 ? -34.535 -26.721 51.227 1.00 43.09 208 SER A CA 1
ATOM 1606 C C . SER A 1 208 ? -35.033 -26.387 52.638 1.00 43.09 208 SER A C 1
ATOM 1608 O O . SER A 1 208 ? -34.215 -26.378 53.560 1.00 43.09 208 SER A O 1
ATOM 1610 N N . PRO A 1 209 ? -36.340 -26.152 52.865 1.00 46.25 209 PRO A N 1
ATOM 1611 C CA . PRO A 1 209 ? -36.845 -25.998 54.214 1.00 46.25 209 PRO A CA 1
ATOM 1612 C C . PRO A 1 209 ? -36.703 -27.353 54.908 1.00 46.25 209 PRO A C 1
ATOM 1614 O O . PRO A 1 209 ? -37.429 -28.304 54.608 1.00 46.25 209 PRO A O 1
ATOM 1617 N N . THR A 1 210 ? -35.782 -27.447 55.864 1.00 53.16 210 THR A N 1
ATOM 1618 C CA . THR A 1 210 ? -35.947 -28.352 56.997 1.00 53.16 210 THR A CA 1
ATOM 1619 C C . THR A 1 210 ? -37.297 -28.013 57.618 1.00 53.16 210 THR A C 1
ATOM 1621 O O . THR A 1 210 ? -37.451 -27.003 58.294 1.00 53.16 210 THR A O 1
ATOM 1624 N N . SER A 1 211 ? -38.317 -28.808 57.302 1.00 38.34 211 SER A N 1
ATOM 1625 C CA . SER A 1 211 ? -39.653 -28.640 57.866 1.00 38.34 211 SER A CA 1
ATOM 1626 C C . SER A 1 211 ? -39.616 -29.133 59.315 1.00 38.34 211 SER A C 1
ATOM 1628 O O . SER A 1 211 ? -39.354 -30.320 59.525 1.00 38.34 211 SER A O 1
ATOM 1630 N N . PRO A 1 212 ? -39.852 -28.279 60.327 1.00 44.06 212 PRO A N 1
ATOM 1631 C CA . PRO A 1 212 ? -40.099 -28.746 61.676 1.00 44.06 212 PRO A CA 1
ATOM 1632 C C . PRO A 1 212 ? -41.571 -29.171 61.787 1.00 44.06 212 PRO A C 1
ATOM 1634 O O . PRO A 1 212 ? -42.462 -28.463 61.333 1.00 44.06 212 PRO A O 1
ATOM 1637 N N . LEU A 1 213 ? -41.794 -30.346 62.379 1.00 45.78 213 LEU A N 1
ATOM 1638 C CA . LEU A 1 213 ? -42.991 -30.753 63.131 1.00 45.78 213 LEU A CA 1
ATOM 1639 C C . LEU A 1 213 ? -44.350 -30.125 62.743 1.00 45.78 213 LEU A C 1
ATOM 1641 O O . LEU A 1 213 ? -44.676 -29.010 63.141 1.00 45.78 213 LEU A O 1
ATOM 1645 N N . SER A 1 214 ? -45.224 -30.944 62.152 1.00 36.53 214 SER A N 1
ATOM 1646 C CA . SER A 1 214 ? -46.680 -30.807 62.280 1.00 36.53 214 SER A CA 1
ATOM 1647 C C . SER A 1 214 ? -47.235 -32.093 62.898 1.00 36.53 214 SER A C 1
ATOM 1649 O O . SER A 1 214 ? -47.281 -33.151 62.274 1.00 36.53 214 SER A O 1
ATOM 1651 N N . LEU A 1 215 ? -47.587 -31.981 64.180 1.00 43.25 215 LEU A N 1
ATOM 1652 C CA . LEU A 1 215 ? -48.411 -32.920 64.932 1.00 43.25 215 LEU A CA 1
ATOM 1653 C C . LEU A 1 215 ? -49.874 -32.840 64.439 1.00 43.25 215 LEU A C 1
ATOM 1655 O O . LEU A 1 215 ? -50.406 -31.744 64.279 1.00 43.25 215 LEU A O 1
ATOM 1659 N N . ASN A 1 216 ? -50.511 -34.015 64.386 1.00 46.53 216 ASN A N 1
ATOM 1660 C CA . ASN A 1 216 ? -51.932 -34.314 64.632 1.00 46.53 216 ASN A CA 1
ATOM 1661 C C . ASN A 1 216 ? -52.988 -34.035 63.544 1.00 46.53 216 ASN A C 1
ATOM 1663 O O . ASN A 1 216 ? -53.452 -32.910 63.394 1.00 46.53 216 ASN A O 1
ATOM 1667 N N . HIS A 1 217 ? -53.561 -35.116 62.992 1.00 39.50 217 H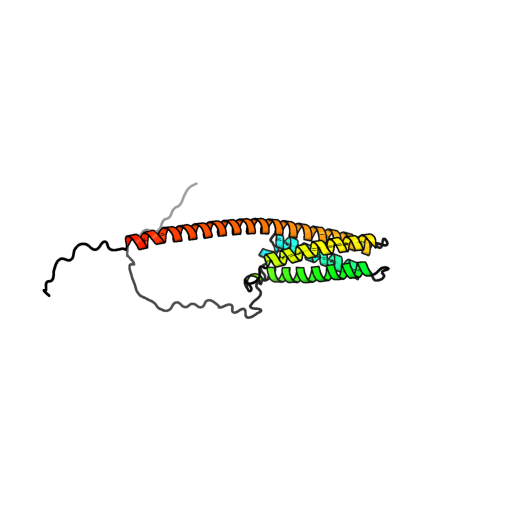IS A N 1
ATOM 1668 C CA . HIS A 1 217 ? -55.004 -35.382 63.119 1.00 39.50 217 HIS A CA 1
ATOM 1669 C C . HIS A 1 217 ? -55.344 -36.873 62.882 1.00 39.50 217 HIS A C 1
ATOM 1671 O O . HIS A 1 217 ? -54.722 -37.554 62.076 1.00 39.50 217 HIS A O 1
ATOM 1677 N N . TRP A 1 218 ? -56.311 -37.360 63.658 1.00 43.50 218 TRP A N 1
ATOM 1678 C CA . TRP A 1 218 ? -56.818 -38.727 63.827 1.00 43.50 218 TRP A CA 1
ATOM 1679 C C . TRP A 1 218 ? -57.536 -39.328 62.597 1.00 43.50 218 TRP A C 1
ATOM 1681 O O . TRP A 1 218 ? -58.189 -38.575 61.887 1.00 43.50 218 TRP A O 1
ATOM 1691 N N . GLN A 1 219 ? -57.544 -40.668 62.436 1.00 45.22 219 GLN A N 1
ATOM 1692 C CA . GLN A 1 219 ? -58.753 -41.539 62.468 1.00 45.22 219 GLN A CA 1
ATOM 1693 C C . GLN A 1 219 ? -58.535 -42.949 61.866 1.00 45.22 219 GLN A C 1
ATOM 1695 O O . GLN A 1 219 ? -58.253 -43.104 60.685 1.00 45.22 219 GLN A O 1
ATOM 1700 N N . LEU A 1 220 ? -58.723 -43.948 62.739 1.00 45.84 220 LEU A N 1
ATOM 1701 C CA . LEU A 1 220 ? -59.316 -45.287 62.556 1.00 45.84 220 LEU A CA 1
ATOM 1702 C C . LEU A 1 220 ? -59.677 -45.757 61.128 1.00 45.84 220 LEU A C 1
ATOM 1704 O O . LEU A 1 220 ? -60.617 -45.232 60.532 1.00 45.84 220 LEU A O 1
ATOM 1708 N N . ALA A 1 221 ? -59.057 -46.866 60.710 1.00 44.56 221 ALA A N 1
ATOM 1709 C CA . ALA A 1 221 ? -59.705 -48.053 60.132 1.00 44.56 221 ALA A CA 1
ATOM 1710 C C . ALA A 1 221 ? -58.779 -49.267 60.310 1.00 44.56 221 ALA A C 1
ATOM 1712 O O . ALA A 1 221 ? -57.564 -49.108 60.051 1.00 44.56 221 ALA A O 1
#

Secondary structure (DSSP, 8-state):
--------------------------------------S-TT----HHHHHSHHHHHHHHHHHHHHHHHHHHHT----SSTHHHHHHHHHHHHHHHHHHHHHHHHHTTGGGT-TTS-HHHHHHHHHHHHHHHHHHHHHHHHHT--S-HHHHHHHHHHHHHHHHHHHHHHHHHHHHHHHHHHHHHHHHHHHHHHHHHHHHHHHHHHHTS--------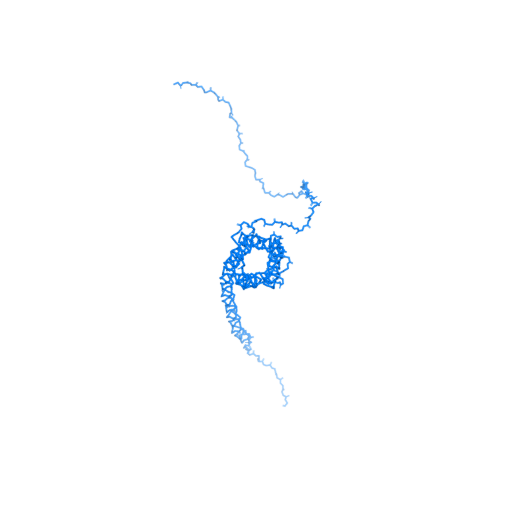-----

Sequence (221 aa):
MRSGEELDGFEGEASSTSMISGASSPYQPTTEPVSQRRGLAGLRCDPDYLRGALGRLKVAQVILALIAFICIETIMACSPCEGLYFFEFVSCSAFVVTGVLLIMFSLNLHMRIPQINWNLTDLVNTGLSTFLFFIASIVLATLNHRAGAEIAAVIFGFLATAAYAVNTFLAVQKWRVSVRQQSTNDYIRARTESRDVDSRPEIQREKSPTSPLSLNHWQLA

Foldseek 3Di:
DDDDDDDDDDDDDDDDDDDDDDDDDPDDPPPDPPPPPPDDPDFDQDCVCCVDPLNVLLVVLLVLLVQLLVLLVVPPDDVPCPLSVLSNVLSVVLNVVSVVLSSCVRRVVCVVCVVDPSLVVLLVSLVVSLVSLVVSLVSLVVRDPPDPSSVSSSVSSVVSSVSSVVSNVVSVVVVVVVVVVVVVVVVVVVVVVVVVVVVVVVVVVVPPDPDDDDDDDDDDD

pLDDT: mean 74.51, std 19.54, range [34.5, 96.5]

InterPro domains:
  IPR008253 Marvel domain [PF01284] (54-170)
  IPR008253 Marvel domain [PS51225] (49-176)
  IPR050578 MARVEL domain-containing and chemokine-like factor proteins [PTHR22776] (33-178)

Radius of gyration: 37.02 Å; chains: 1; bounding box: 79×112×91 Å